Protein AF-A0A940ATP6-F1 (afdb_monomer_lite)

Radius of gyration: 18.83 Å; chains: 1; bounding box: 49×37×50 Å

Sequence (278 aa):
MIDFIKETLLLLPFLFVTYLVLEAIEAHAGGALERSLERAKSVGPLAGALAGAIPQCGVSAAAASLYAGGVVTVGTLVAVFLSTSDELIPVLISKQVPAALMVKIVAVKVAAAIAVGFSLNGILAFARHIRRPVAVHDLCAHSHCGCHEHKGILVPALIHTAEIFIFIVIVSGSIELAMHCFGEDCLQSLRLNTPILGELVAGLVGLIPNCAVSVAGAELYCKGAMSAGALMASSFAGSGLGLLVLFRTNRNLKENLAILAVVYVVGVALGWLTGHLI

Secondary structure (DSSP, 8-state):
-HHHHHHHHHHHHHHHHHHHHHHHHHHT--HHHHHHHHHHHHHHHHHHHHHHTSS-THHHHHHHHHHHTTSS-HHHHHHHHHH--TTHHHHHHHTT--HHHHHHHHHHHHHHHHHHHHHHHHHHHHTT-------GGGSGGGS---TTS--SSHHHHHHHHHHHHHHHHHHHHHHHHHHHHHHHHHHHHS-TTSTTHHHHHHHHHHTS--HHHHHHHHHHHHTTSS-HHHHHHHHHH--TTHHHHHHHH---HHHHHHHHHHHHHHHHHHHHHHHTT-

Foldseek 3Di:
DVVLVVLLVVLLVLLLVLLLVLLVCLVVVDPVSLVVLVVVQLCLLLVLLVQLLALHLNSLLSLLLCVLLLSYDLLNSLLSLQLHQNQLLVLCVVLVPDPVVSVVLNVLSSVLSSVSSNVVVVCCVVVVHDPPRNPSVCQPVPDPPVCVPDPDSNPVSNVVSVVVSVLCCVQQVVVVVVCVVPVPVVVLPDQQVDAPSNLLVLLVLLLPQYPVSLSVLSVCVSVVSHAQLSNQLSSQLNSHCSLVSNPVSHPPPVVSVVSNVSSNVSSSVSSNVCSVVD

pLDDT: mean 80.06, std 12.26, range [41.03, 95.5]

Structure (mmCIF, N/CA/C/O backbone):
data_AF-A0A940ATP6-F1
#
_entry.id   AF-A0A940ATP6-F1
#
loop_
_atom_site.group_PDB
_atom_site.id
_atom_site.type_symbol
_atom_site.label_atom_id
_atom_site.label_alt_id
_atom_site.label_comp_id
_atom_site.label_asym_id
_atom_site.label_entity_id
_atom_site.label_seq_id
_atom_site.pdbx_PDB_ins_code
_atom_site.Cartn_x
_atom_site.Cartn_y
_atom_site.Cartn_z
_atom_site.occupancy
_atom_site.B_iso_or_equiv
_atom_site.auth_seq_id
_atom_site.auth_comp_id
_atom_site.auth_asym_id
_atom_site.auth_atom_id
_atom_site.pdbx_PDB_model_num
ATOM 1 N N . MET A 1 1 ? 10.680 13.377 16.024 1.00 66.44 1 MET A N 1
ATOM 2 C CA . MET A 1 1 ? 11.714 13.924 15.102 1.00 66.44 1 MET A CA 1
ATOM 3 C C . MET A 1 1 ? 12.970 13.053 15.000 1.00 66.44 1 MET A C 1
ATOM 5 O O . MET A 1 1 ? 13.347 12.736 13.883 1.00 66.44 1 MET A O 1
ATOM 9 N N . ILE A 1 2 ? 13.630 12.649 16.100 1.00 74.38 2 ILE A N 1
ATOM 10 C CA . ILE A 1 2 ? 14.804 11.746 16.017 1.00 74.38 2 ILE A CA 1
ATOM 11 C C . ILE A 1 2 ? 14.420 10.379 15.428 1.00 74.38 2 ILE A C 1
ATOM 13 O O . ILE A 1 2 ? 15.150 9.859 14.588 1.00 74.38 2 ILE A O 1
ATOM 17 N N . ASP A 1 3 ? 13.273 9.826 15.828 1.00 73.19 3 ASP A N 1
ATOM 18 C CA . ASP A 1 3 ? 12.800 8.528 15.330 1.00 73.19 3 ASP A CA 1
ATOM 19 C C . ASP A 1 3 ? 12.437 8.590 13.841 1.00 73.19 3 ASP A C 1
ATOM 21 O O . ASP A 1 3 ? 12.982 7.813 13.065 1.00 73.19 3 ASP A O 1
ATOM 25 N N . PHE A 1 4 ? 11.713 9.632 13.416 1.00 75.12 4 PHE A N 1
ATOM 26 C CA . PHE A 1 4 ? 11.476 9.943 11.999 1.00 75.12 4 PHE A CA 1
ATOM 27 C C . PHE A 1 4 ? 12.767 9.970 11.157 1.00 75.12 4 PHE A C 1
ATOM 29 O O . PHE A 1 4 ? 12.816 9.404 10.065 1.00 75.12 4 PHE A O 1
ATOM 36 N N . ILE A 1 5 ? 13.840 10.605 11.652 1.00 78.00 5 ILE A N 1
ATOM 37 C CA . ILE A 1 5 ? 15.124 10.661 10.931 1.00 78.00 5 ILE A CA 1
ATOM 38 C C . ILE A 1 5 ? 15.741 9.264 10.814 1.00 78.00 5 ILE A C 1
ATOM 40 O O . ILE A 1 5 ? 16.238 8.911 9.746 1.00 78.00 5 ILE A O 1
ATOM 44 N N . LYS A 1 6 ? 15.717 8.465 11.888 1.00 79.00 6 LYS A N 1
ATOM 45 C CA . LYS A 1 6 ? 16.263 7.098 11.881 1.00 79.00 6 LYS A CA 1
ATOM 46 C C . LYS A 1 6 ? 15.490 6.190 10.934 1.00 79.00 6 LYS A C 1
ATOM 48 O O . LYS A 1 6 ? 16.110 5.490 10.140 1.00 79.00 6 LYS A O 1
ATOM 53 N N . GLU A 1 7 ? 14.165 6.225 11.007 1.00 72.94 7 GLU A N 1
ATOM 54 C CA . GLU A 1 7 ? 13.273 5.454 10.141 1.00 72.94 7 GLU A CA 1
ATOM 55 C C . GLU A 1 7 ? 13.499 5.829 8.686 1.00 72.94 7 GLU A C 1
ATOM 57 O O . GLU A 1 7 ? 13.745 4.953 7.860 1.00 72.94 7 GLU A O 1
ATOM 62 N N . THR A 1 8 ? 13.543 7.130 8.390 1.00 77.62 8 THR A N 1
ATOM 63 C CA . THR A 1 8 ? 13.798 7.611 7.035 1.00 77.62 8 THR A CA 1
ATOM 64 C C . THR A 1 8 ? 15.178 7.177 6.549 1.00 77.62 8 THR A C 1
ATOM 66 O O . THR A 1 8 ? 15.294 6.629 5.459 1.00 77.62 8 THR A O 1
ATOM 69 N N . LEU A 1 9 ? 16.228 7.314 7.363 1.00 82.56 9 LEU A N 1
ATOM 70 C CA . LEU A 1 9 ? 17.582 6.880 7.003 1.00 82.56 9 LEU A CA 1
ATOM 71 C C . LEU A 1 9 ? 17.661 5.371 6.714 1.00 82.56 9 LEU A C 1
ATOM 73 O O . LEU A 1 9 ? 18.392 4.963 5.812 1.00 82.56 9 LEU A O 1
ATOM 77 N N . LEU A 1 10 ? 16.880 4.550 7.423 1.00 81.94 10 LEU A N 1
ATOM 78 C CA . LEU A 1 10 ? 16.794 3.105 7.194 1.00 81.94 10 LEU A CA 1
ATOM 79 C C . LEU A 1 10 ? 16.138 2.749 5.846 1.00 81.94 10 LEU A C 1
ATOM 81 O O . LEU A 1 10 ? 16.367 1.660 5.317 1.00 81.94 10 LEU A O 1
ATOM 85 N N . LEU A 1 11 ? 15.353 3.661 5.261 1.00 80.44 11 LEU A N 1
ATOM 86 C CA . LEU A 1 11 ? 14.756 3.490 3.932 1.00 80.44 11 LEU A CA 1
ATOM 87 C C . LEU A 1 11 ? 15.772 3.649 2.810 1.00 80.44 11 LEU A C 1
ATOM 89 O O . LEU A 1 11 ? 15.637 3.001 1.776 1.00 80.44 11 LEU A O 1
ATOM 93 N N . LEU A 1 12 ? 16.788 4.491 3.001 1.00 83.81 12 LEU A N 1
ATOM 94 C CA . LEU A 1 12 ? 17.789 4.799 1.983 1.00 83.81 12 LEU A CA 1
ATOM 95 C C . LEU A 1 12 ? 18.462 3.547 1.389 1.00 83.81 12 LEU A C 1
ATOM 97 O O . LEU A 1 12 ? 18.448 3.418 0.162 1.00 83.81 12 LEU A O 1
ATOM 101 N N . PRO A 1 13 ? 18.995 2.588 2.180 1.00 85.06 13 PRO A N 1
ATOM 102 C CA . PRO A 1 13 ? 19.575 1.370 1.613 1.00 85.06 13 PRO A CA 1
ATOM 103 C C . PRO A 1 13 ? 18.536 0.508 0.885 1.00 85.06 13 PRO A C 1
ATOM 105 O O . PRO A 1 13 ? 18.863 -0.130 -0.112 1.00 85.06 13 PRO A O 1
ATOM 108 N N . PHE A 1 14 ? 17.280 0.506 1.335 1.00 83.38 14 PHE A N 1
ATOM 109 C CA . PHE A 1 14 ? 16.217 -0.280 0.712 1.00 83.38 14 PHE A CA 1
ATOM 110 C C . PHE A 1 14 ? 15.787 0.296 -0.643 1.00 83.38 14 PHE A C 1
ATOM 112 O O . PHE A 1 14 ? 15.668 -0.445 -1.624 1.00 83.38 14 PHE A O 1
ATOM 119 N N . LEU A 1 15 ? 15.613 1.621 -0.727 1.00 81.00 15 LEU A N 1
ATOM 120 C CA . LEU A 1 15 ? 15.378 2.306 -1.998 1.00 81.00 15 LEU A CA 1
ATOM 121 C C . LEU A 1 15 ? 16.563 2.090 -2.938 1.00 81.00 15 LEU A C 1
ATOM 123 O O . LEU A 1 15 ? 16.342 1.715 -4.085 1.00 81.00 15 LEU A O 1
ATOM 127 N N . PHE A 1 16 ? 17.799 2.242 -2.451 1.00 84.19 16 PHE A N 1
ATOM 128 C CA . PHE A 1 16 ? 18.997 2.033 -3.265 1.00 84.19 16 PHE A CA 1
ATOM 129 C C . PHE A 1 16 ? 19.035 0.640 -3.89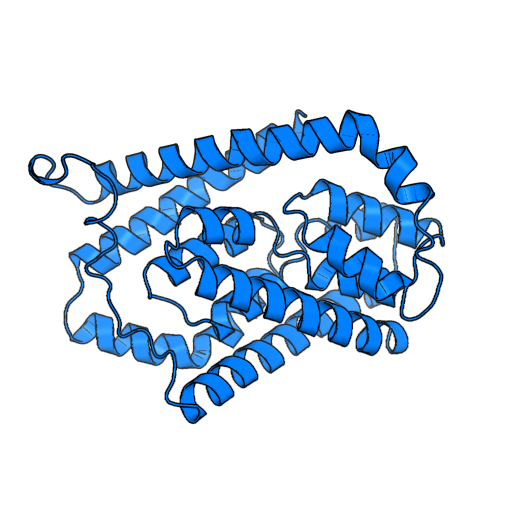2 1.00 84.19 16 PHE A C 1
ATOM 131 O O . PHE A 1 16 ? 19.213 0.515 -5.102 1.00 84.19 16 PHE A O 1
ATOM 138 N N . VAL A 1 17 ? 18.803 -0.408 -3.095 1.00 86.50 17 VAL A N 1
ATOM 139 C CA . VAL A 1 17 ? 18.727 -1.785 -3.601 1.00 86.50 17 VAL A CA 1
ATOM 140 C C . VAL A 1 17 ? 17.594 -1.934 -4.614 1.00 86.50 17 VAL A C 1
ATOM 142 O O . VAL A 1 17 ? 17.784 -2.569 -5.645 1.00 86.50 17 VAL A O 1
ATOM 145 N N . THR A 1 18 ? 16.436 -1.323 -4.367 1.00 82.69 18 THR A N 1
ATOM 146 C CA . THR A 1 18 ? 15.298 -1.391 -5.294 1.00 82.69 18 THR A CA 1
ATOM 147 C C . THR A 1 18 ? 15.617 -0.746 -6.640 1.00 82.69 18 THR A C 1
ATOM 149 O O . THR A 1 18 ? 15.362 -1.359 -7.674 1.00 82.69 18 THR A O 1
ATOM 152 N N . TYR A 1 19 ? 16.196 0.458 -6.646 1.00 80.56 19 TYR A N 1
ATOM 153 C CA . TYR A 1 19 ? 16.599 1.130 -7.883 1.00 80.56 19 TYR A CA 1
ATOM 154 C C . TYR A 1 19 ? 17.727 0.390 -8.586 1.00 80.56 19 TYR A C 1
ATOM 156 O O . TYR A 1 19 ? 17.682 0.251 -9.799 1.00 80.56 19 TYR A O 1
ATOM 164 N N . LEU A 1 20 ? 18.682 -0.171 -7.845 1.00 82.00 20 LEU A N 1
ATOM 165 C CA . LEU A 1 20 ? 19.731 -1.005 -8.423 1.00 82.00 20 LEU A CA 1
ATOM 166 C C . LEU A 1 20 ? 19.152 -2.263 -9.083 1.00 82.00 20 LEU A C 1
ATOM 168 O O . LEU A 1 20 ? 19.584 -2.630 -10.171 1.00 82.00 20 LEU A O 1
ATOM 172 N N . VAL A 1 21 ? 18.159 -2.907 -8.462 1.00 81.31 21 VAL A N 1
ATOM 173 C CA . VAL A 1 21 ? 17.444 -4.052 -9.048 1.00 81.31 21 VAL A CA 1
ATOM 174 C C . VAL A 1 21 ? 16.667 -3.633 -10.294 1.00 81.31 21 VAL A C 1
ATOM 176 O O . VAL A 1 21 ? 16.736 -4.333 -11.299 1.00 81.31 21 VAL A O 1
ATOM 179 N N . LEU A 1 22 ? 15.958 -2.504 -10.257 1.00 75.81 22 LEU A N 1
ATOM 180 C CA . LEU A 1 22 ? 15.235 -1.962 -11.411 1.00 75.81 22 LEU A CA 1
ATOM 181 C C . LEU A 1 22 ? 16.174 -1.676 -12.586 1.00 75.81 22 LEU A C 1
ATOM 183 O O . LEU A 1 22 ? 15.946 -2.176 -13.683 1.00 75.81 22 LEU A O 1
ATOM 187 N N . GLU A 1 23 ? 17.262 -0.958 -12.330 1.00 75.75 23 GLU A N 1
ATOM 188 C CA . GLU A 1 23 ? 18.265 -0.595 -13.331 1.00 75.75 23 GLU A CA 1
ATOM 189 C C . GLU A 1 23 ? 18.995 -1.838 -13.870 1.00 75.75 23 GLU A C 1
ATOM 191 O O . GLU A 1 23 ? 19.297 -1.940 -15.056 1.00 75.75 23 GLU A O 1
ATOM 196 N N . ALA A 1 24 ? 19.249 -2.840 -13.019 1.00 78.00 24 ALA A N 1
ATOM 197 C CA . ALA A 1 24 ? 19.823 -4.112 -13.447 1.00 78.00 24 ALA A CA 1
ATOM 198 C C . ALA A 1 24 ? 18.858 -4.918 -14.330 1.00 78.00 24 ALA A C 1
ATOM 200 O O . ALA A 1 24 ? 19.306 -5.542 -15.296 1.00 78.00 24 ALA A O 1
ATOM 201 N N . ILE A 1 25 ? 17.556 -4.902 -14.011 1.00 76.19 25 ILE A N 1
ATOM 202 C CA . ILE A 1 25 ? 16.503 -5.512 -14.832 1.00 76.19 25 ILE A CA 1
ATOM 203 C C . ILE A 1 25 ? 16.416 -4.803 -16.184 1.00 76.19 25 ILE A C 1
ATOM 205 O O . ILE A 1 25 ? 16.311 -5.486 -17.197 1.00 76.19 25 ILE A O 1
ATOM 209 N N . GLU A 1 26 ? 16.503 -3.474 -16.213 1.00 72.00 26 GLU A N 1
ATOM 210 C CA . GLU A 1 26 ? 16.499 -2.680 -17.445 1.00 72.00 26 GLU A CA 1
ATOM 211 C C . GLU A 1 26 ? 17.735 -2.953 -18.305 1.00 72.00 26 GLU A C 1
ATOM 213 O O . GLU A 1 26 ? 17.610 -3.274 -19.487 1.00 72.00 26 GLU A O 1
ATOM 218 N N . ALA A 1 27 ? 18.925 -2.963 -17.700 1.00 73.44 27 ALA A N 1
ATOM 219 C CA . ALA A 1 27 ? 20.175 -3.268 -18.393 1.00 73.44 27 ALA A CA 1
ATOM 220 C C . ALA A 1 27 ? 20.216 -4.692 -18.984 1.00 73.44 27 ALA A C 1
ATOM 222 O O . ALA A 1 27 ? 20.922 -4.934 -19.963 1.00 73.44 27 ALA A O 1
ATOM 223 N N . HIS A 1 28 ? 19.464 -5.634 -18.403 1.00 76.19 28 HIS A N 1
ATOM 224 C CA . HIS A 1 28 ? 19.369 -7.027 -18.857 1.00 76.19 28 HIS A CA 1
ATOM 225 C C . HIS A 1 28 ? 17.992 -7.374 -19.438 1.00 76.19 28 HIS A C 1
ATOM 227 O O . HIS A 1 28 ? 17.662 -8.561 -19.553 1.00 76.19 28 HIS A O 1
ATOM 233 N N . ALA A 1 29 ? 17.191 -6.368 -19.810 1.00 67.44 29 ALA A N 1
ATOM 234 C CA . ALA A 1 29 ? 15.862 -6.547 -20.380 1.00 67.44 29 ALA A CA 1
ATOM 235 C C . ALA A 1 29 ? 15.964 -7.223 -21.758 1.00 67.44 29 ALA A C 1
ATOM 237 O O . ALA A 1 29 ? 16.055 -6.589 -22.805 1.00 67.44 29 ALA A O 1
ATOM 238 N N . GLY A 1 30 ? 15.998 -8.554 -21.742 1.00 68.88 30 GLY A N 1
ATOM 239 C CA . GLY A 1 30 ? 15.929 -9.423 -22.908 1.00 68.88 30 GLY A CA 1
ATOM 240 C C . GLY A 1 30 ? 14.754 -10.392 -22.793 1.00 68.88 30 GLY A C 1
ATOM 241 O O . GLY A 1 30 ? 14.235 -10.651 -21.705 1.00 68.88 30 GLY A O 1
ATOM 242 N N . GLY A 1 31 ? 14.362 -11.007 -23.910 1.00 68.94 31 GLY A N 1
ATOM 243 C CA . GLY A 1 31 ? 13.111 -11.774 -23.989 1.00 68.94 31 GLY A CA 1
ATOM 244 C C . GLY A 1 31 ? 12.990 -13.006 -23.071 1.00 68.94 31 GLY A C 1
ATOM 245 O O . GLY A 1 31 ? 11.896 -13.555 -22.938 1.00 68.94 31 GLY A O 1
ATOM 246 N N . ALA A 1 32 ? 14.076 -13.486 -22.448 1.00 71.88 32 ALA A N 1
ATOM 247 C CA . ALA A 1 32 ? 14.029 -14.546 -21.428 1.00 71.88 32 ALA A CA 1
ATOM 248 C C . ALA A 1 32 ? 13.725 -14.002 -20.017 1.00 71.88 32 ALA A C 1
ATOM 250 O O . ALA A 1 32 ? 12.992 -14.640 -19.252 1.00 71.88 32 ALA A O 1
ATOM 251 N N . LEU A 1 33 ? 14.251 -12.816 -19.690 1.00 70.50 33 LEU A N 1
ATOM 252 C CA . LEU A 1 33 ? 13.987 -12.130 -18.427 1.00 70.50 33 LEU A CA 1
ATOM 253 C C . LEU A 1 33 ? 12.545 -11.617 -18.397 1.00 70.50 33 LEU A C 1
ATOM 255 O O . LEU A 1 33 ? 11.837 -11.866 -17.426 1.00 70.50 33 LEU A O 1
ATOM 259 N N . GLU A 1 34 ? 12.067 -11.029 -19.497 1.00 7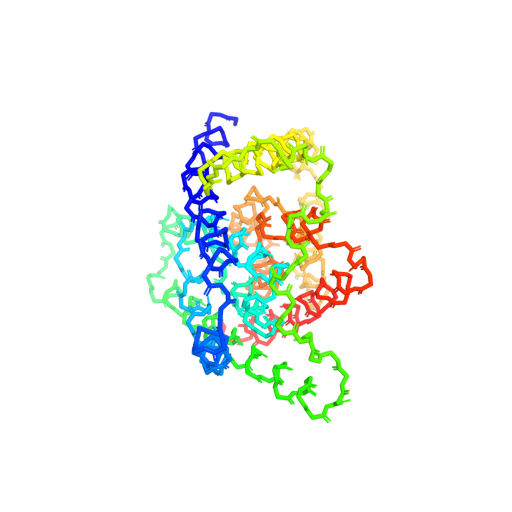2.31 34 GLU A N 1
ATOM 260 C CA . GLU A 1 34 ? 10.677 -10.570 -19.631 1.00 72.31 34 GLU A CA 1
ATOM 261 C C . GLU A 1 34 ? 9.670 -11.701 -19.389 1.00 72.31 34 GLU A C 1
ATOM 263 O O . GLU A 1 34 ? 8.760 -11.562 -18.575 1.00 72.31 34 GLU A O 1
ATOM 268 N N . ARG A 1 35 ? 9.881 -12.871 -20.009 1.00 73.94 35 ARG A N 1
ATOM 269 C CA . ARG A 1 35 ? 9.029 -14.057 -19.803 1.00 73.94 35 ARG A CA 1
ATOM 270 C C . ARG A 1 35 ? 9.058 -14.574 -18.364 1.00 73.94 35 ARG A C 1
ATOM 272 O O . ARG A 1 35 ? 8.046 -15.072 -17.869 1.00 73.94 35 ARG A O 1
ATOM 279 N N . SER A 1 36 ? 10.204 -14.486 -17.692 1.00 75.50 36 SER A N 1
ATOM 280 C CA . SER A 1 36 ? 10.332 -14.906 -16.291 1.00 75.50 36 SER A CA 1
ATOM 281 C C . SER A 1 36 ? 9.610 -13.935 -15.356 1.00 75.50 36 SER A C 1
ATOM 283 O O . SER A 1 36 ? 8.884 -14.372 -14.462 1.00 75.50 36 SER A O 1
ATOM 285 N N . LEU A 1 37 ? 9.724 -12.630 -15.617 1.00 75.69 37 LEU A N 1
ATOM 286 C CA . LEU A 1 37 ? 8.996 -11.585 -14.900 1.00 75.69 37 LEU A CA 1
ATOM 287 C C . LEU A 1 37 ? 7.481 -11.704 -15.110 1.00 75.69 37 LEU A C 1
ATOM 289 O O . LEU A 1 37 ? 6.721 -11.608 -14.150 1.00 75.69 37 LEU A O 1
ATOM 293 N N . GLU A 1 38 ? 7.021 -11.994 -16.329 1.00 75.19 38 GLU A N 1
ATOM 294 C CA . GLU A 1 38 ? 5.597 -12.230 -16.599 1.00 75.19 38 GLU A CA 1
ATOM 295 C C . GLU A 1 38 ? 5.032 -13.425 -15.824 1.00 75.19 38 GLU A C 1
ATOM 297 O O . GLU A 1 38 ? 3.916 -13.349 -15.309 1.00 75.19 38 GLU A O 1
ATOM 302 N N . ARG A 1 39 ? 5.801 -14.512 -15.672 1.00 75.69 39 ARG A N 1
ATOM 303 C CA . ARG A 1 39 ? 5.392 -15.634 -14.811 1.00 75.69 39 ARG A CA 1
ATOM 304 C C . ARG A 1 39 ? 5.394 -15.251 -13.335 1.00 75.69 39 ARG A C 1
ATOM 306 O O . ARG A 1 39 ? 4.454 -15.602 -12.624 1.00 75.69 39 ARG A O 1
ATOM 313 N N . ALA A 1 40 ? 6.404 -14.509 -12.878 1.00 78.94 40 ALA A N 1
ATOM 314 C CA . ALA A 1 40 ? 6.497 -14.050 -11.493 1.00 78.94 40 ALA A CA 1
ATOM 315 C C . ALA A 1 40 ? 5.307 -13.155 -11.097 1.00 78.94 40 ALA A C 1
ATOM 317 O O . ALA A 1 40 ? 4.799 -13.261 -9.981 1.00 78.94 40 ALA A O 1
ATOM 318 N N . LYS A 1 41 ? 4.774 -12.355 -12.032 1.00 78.81 41 LYS A N 1
ATOM 319 C CA . LYS A 1 41 ? 3.559 -11.546 -11.820 1.00 78.81 41 LYS A CA 1
ATOM 320 C C . LYS A 1 41 ? 2.331 -12.375 -11.432 1.00 78.81 41 LYS A C 1
ATOM 322 O O . LYS A 1 41 ? 1.494 -11.877 -10.681 1.00 78.81 41 LYS A O 1
ATOM 327 N N . SER A 1 42 ? 2.229 -13.633 -11.876 1.00 77.88 42 SER A N 1
ATOM 328 C CA . SER A 1 42 ? 1.103 -14.514 -11.527 1.00 77.88 42 SER A CA 1
ATOM 329 C C . SER A 1 42 ? 1.058 -14.863 -10.041 1.00 77.88 42 SER A C 1
ATOM 331 O O . SER A 1 42 ? -0.026 -15.051 -9.503 1.00 77.88 42 SER A O 1
ATOM 333 N N . VAL A 1 43 ? 2.211 -14.955 -9.376 1.00 87.81 43 VAL A N 1
ATOM 334 C CA . VAL A 1 43 ? 2.313 -15.191 -7.923 1.00 87.81 43 VAL A CA 1
ATOM 335 C C . VAL A 1 43 ? 2.604 -13.902 -7.150 1.00 87.81 43 VAL A C 1
ATOM 337 O O . VAL A 1 43 ? 2.736 -13.920 -5.927 1.00 87.81 43 VAL A O 1
ATOM 340 N N . GLY A 1 44 ? 2.661 -12.772 -7.859 1.00 88.69 44 GLY A N 1
ATOM 341 C CA . GLY A 1 44 ? 2.997 -11.461 -7.322 1.00 88.69 44 GLY A CA 1
ATOM 342 C C . GLY A 1 44 ? 2.145 -11.053 -6.119 1.00 88.69 44 GLY A C 1
ATOM 343 O O . GLY A 1 44 ? 2.731 -10.683 -5.111 1.00 88.69 44 GLY A O 1
ATOM 344 N N . PRO A 1 45 ? 0.796 -11.140 -6.150 1.00 93.62 45 PRO A N 1
ATOM 345 C CA . PRO A 1 45 ? -0.037 -10.797 -4.992 1.00 93.62 45 PRO A CA 1
ATOM 346 C C . PRO A 1 45 ? 0.285 -11.584 -3.718 1.00 93.62 45 PRO A C 1
ATOM 348 O O . PRO A 1 45 ? 0.282 -11.006 -2.637 1.00 93.62 45 PRO A O 1
ATOM 351 N N . LEU A 1 46 ? 0.612 -12.876 -3.840 1.00 93.88 46 LEU A N 1
ATOM 352 C CA . LEU A 1 46 ? 1.002 -13.704 -2.698 1.00 93.88 46 LEU A CA 1
ATOM 353 C C . LEU A 1 46 ? 2.333 -13.234 -2.107 1.00 93.88 46 LEU A C 1
ATOM 355 O O . LEU A 1 46 ? 2.415 -12.950 -0.915 1.00 93.88 46 LEU A O 1
ATOM 359 N N . ALA A 1 47 ? 3.363 -13.123 -2.949 1.00 91.38 47 ALA A N 1
ATOM 360 C CA . ALA A 1 47 ? 4.682 -12.668 -2.517 1.00 91.38 47 ALA A CA 1
ATOM 361 C C . ALA A 1 47 ? 4.637 -11.233 -1.965 1.00 91.38 47 ALA A C 1
ATOM 363 O O . ALA A 1 47 ? 5.269 -10.940 -0.955 1.00 91.38 47 ALA A O 1
ATOM 364 N N . GLY A 1 48 ? 3.847 -10.361 -2.595 1.00 90.94 48 GLY A N 1
ATOM 365 C CA . GLY A 1 48 ? 3.643 -8.977 -2.187 1.00 90.94 48 GLY A CA 1
ATOM 366 C C . GLY A 1 48 ? 2.958 -8.856 -0.829 1.00 90.94 48 GLY A C 1
ATOM 367 O O . GLY A 1 48 ? 3.450 -8.129 0.025 1.00 90.94 48 GLY A O 1
ATOM 368 N N . ALA A 1 49 ? 1.877 -9.602 -0.585 1.00 92.31 49 ALA A N 1
ATOM 369 C CA . ALA A 1 49 ? 1.221 -9.603 0.723 1.00 92.31 49 ALA A CA 1
ATOM 370 C C . ALA A 1 49 ? 2.159 -10.109 1.832 1.00 92.31 49 ALA A C 1
ATOM 372 O O . ALA A 1 49 ? 2.258 -9.495 2.888 1.00 92.31 49 ALA A O 1
ATOM 373 N N . LEU A 1 50 ? 2.904 -11.192 1.581 1.00 91.50 50 LEU A N 1
ATOM 374 C CA . LEU A 1 50 ? 3.871 -11.716 2.550 1.00 91.50 50 LEU A CA 1
ATOM 375 C C . LEU A 1 50 ? 4.997 -10.717 2.840 1.00 91.50 50 LEU A C 1
ATOM 377 O O . LEU A 1 50 ? 5.351 -10.519 3.998 1.00 91.50 50 LEU A O 1
ATOM 381 N N . ALA A 1 51 ? 5.531 -10.064 1.806 1.00 88.88 51 ALA A N 1
ATOM 382 C CA . ALA A 1 51 ? 6.532 -9.017 1.974 1.00 88.88 51 ALA A CA 1
ATOM 383 C C . ALA A 1 51 ? 5.960 -7.813 2.737 1.00 88.88 51 ALA A C 1
ATOM 385 O O . ALA A 1 51 ? 6.626 -7.279 3.615 1.00 88.88 51 ALA A O 1
ATOM 386 N N . GLY A 1 52 ? 4.717 -7.418 2.451 1.00 86.75 52 GLY A N 1
ATOM 387 C CA . GLY A 1 52 ? 4.032 -6.322 3.135 1.00 86.75 52 GLY A CA 1
ATOM 388 C C . GLY A 1 52 ? 3.726 -6.600 4.609 1.00 86.75 52 GLY A C 1
ATOM 389 O O . GLY A 1 52 ? 3.469 -5.664 5.348 1.00 86.75 52 GLY A O 1
ATOM 390 N N . ALA A 1 53 ? 3.766 -7.853 5.069 1.00 85.81 53 ALA A N 1
ATOM 391 C CA . ALA A 1 53 ? 3.658 -8.167 6.495 1.00 85.81 53 ALA A CA 1
ATOM 392 C C . ALA A 1 53 ? 4.940 -7.844 7.287 1.00 85.81 53 ALA A C 1
ATOM 394 O O . ALA A 1 53 ? 4.906 -7.824 8.518 1.00 85.81 53 ALA A O 1
ATOM 395 N N . ILE A 1 54 ? 6.070 -7.631 6.602 1.00 83.75 54 ILE A N 1
ATOM 396 C CA . ILE A 1 54 ? 7.337 -7.263 7.233 1.00 83.75 54 ILE A CA 1
ATOM 397 C C . ILE A 1 54 ? 7.233 -5.801 7.677 1.00 83.75 54 ILE A C 1
ATOM 399 O O . ILE A 1 54 ? 6.995 -4.958 6.815 1.00 83.75 54 ILE A O 1
ATOM 403 N N . PRO A 1 55 ? 7.452 -5.489 8.970 1.00 71.25 55 PRO A N 1
ATOM 404 C CA . PRO A 1 55 ? 7.282 -4.146 9.507 1.00 71.25 55 PRO A CA 1
ATOM 405 C C . PRO A 1 55 ? 8.419 -3.214 9.067 1.00 71.25 55 PRO A C 1
ATOM 407 O O . PRO A 1 55 ? 9.348 -2.941 9.827 1.00 71.25 55 PRO A O 1
ATOM 410 N N . GLN A 1 56 ? 8.387 -2.777 7.808 1.00 80.56 56 GLN A N 1
ATOM 411 C CA . GLN A 1 56 ? 9.392 -1.900 7.223 1.00 80.56 56 GLN A CA 1
ATOM 412 C C . GLN A 1 56 ? 8.806 -1.066 6.073 1.00 80.56 56 GLN A C 1
ATOM 414 O O . GLN A 1 56 ? 8.590 -1.578 4.971 1.00 80.56 56 GLN A O 1
ATOM 419 N N . CYS A 1 57 ? 8.704 0.255 6.284 1.00 81.69 57 CYS A N 1
ATOM 420 C CA . CYS A 1 57 ? 8.113 1.210 5.330 1.00 81.69 57 CYS A CA 1
ATOM 421 C C . CYS A 1 57 ? 8.801 1.218 3.950 1.00 81.69 57 CYS A C 1
ATOM 423 O O . CYS A 1 57 ? 8.260 1.726 2.967 1.00 81.69 57 CYS A O 1
ATOM 425 N N . GLY A 1 58 ? 9.998 0.632 3.857 1.00 82.31 58 GLY A N 1
ATOM 426 C CA . GLY A 1 58 ? 10.712 0.424 2.606 1.00 82.31 58 GLY A CA 1
ATOM 427 C C . GLY A 1 58 ? 9.955 -0.491 1.649 1.00 82.31 58 GLY A C 1
ATOM 428 O O . GLY A 1 58 ? 9.933 -0.207 0.455 1.00 82.31 58 GLY A O 1
ATOM 429 N N . VAL A 1 59 ? 9.300 -1.552 2.137 1.00 87.19 59 VAL A N 1
ATOM 430 C CA . VAL A 1 59 ? 8.683 -2.581 1.281 1.00 87.19 59 VAL A CA 1
ATOM 431 C C . VAL A 1 59 ? 7.568 -1.999 0.413 1.00 87.19 59 VAL A C 1
ATOM 433 O O . VAL A 1 59 ? 7.519 -2.263 -0.790 1.00 87.19 59 VAL A O 1
ATOM 436 N N . SER A 1 60 ? 6.707 -1.160 0.991 1.00 89.62 60 SER A N 1
ATOM 437 C CA . SER A 1 60 ? 5.641 -0.468 0.259 1.00 89.62 60 SER A CA 1
ATOM 438 C C . SER A 1 60 ? 6.202 0.565 -0.726 1.00 89.62 60 SER A C 1
ATOM 440 O O . SER A 1 60 ? 5.727 0.645 -1.861 1.00 89.62 60 SER A O 1
ATOM 442 N N . ALA A 1 61 ? 7.262 1.291 -0.351 1.00 88.56 61 ALA A N 1
ATOM 443 C CA . ALA A 1 61 ? 7.982 2.196 -1.250 1.00 88.56 61 ALA A CA 1
ATOM 444 C C . ALA A 1 61 ? 8.598 1.457 -2.450 1.00 88.56 61 ALA A C 1
ATOM 446 O O . ALA A 1 61 ? 8.417 1.877 -3.592 1.00 88.56 61 ALA A O 1
ATOM 447 N N . ALA A 1 62 ? 9.257 0.318 -2.230 1.00 88.69 62 ALA A N 1
ATOM 448 C CA . ALA A 1 62 ? 9.823 -0.460 -3.325 1.00 88.69 62 ALA A CA 1
ATOM 449 C C . ALA A 1 62 ? 8.759 -1.082 -4.218 1.00 88.69 62 ALA A C 1
ATOM 451 O O . ALA A 1 62 ? 8.930 -1.102 -5.434 1.00 88.69 62 ALA A O 1
ATOM 452 N N . ALA A 1 63 ? 7.655 -1.568 -3.647 1.00 90.88 63 ALA A N 1
ATOM 453 C CA . ALA A 1 63 ? 6.537 -2.074 -4.432 1.00 90.88 63 ALA A CA 1
ATOM 454 C C . ALA A 1 63 ? 5.981 -0.991 -5.368 1.00 90.88 63 ALA A C 1
ATOM 456 O O . ALA A 1 63 ? 5.704 -1.281 -6.532 1.00 90.88 63 ALA A O 1
ATOM 457 N N . ALA A 1 64 ? 5.883 0.257 -4.898 1.00 90.88 64 ALA A N 1
ATOM 458 C CA . ALA A 1 64 ? 5.479 1.394 -5.718 1.00 90.88 64 ALA A CA 1
ATOM 459 C C . ALA A 1 64 ? 6.479 1.690 -6.850 1.00 90.88 64 ALA A C 1
ATOM 461 O O . ALA A 1 64 ? 6.063 1.881 -7.995 1.00 90.88 64 ALA A O 1
ATOM 462 N N . SER A 1 65 ? 7.786 1.654 -6.574 1.00 87.25 65 SER A N 1
ATOM 463 C CA . SER A 1 65 ? 8.825 1.833 -7.601 1.00 87.25 65 SER A CA 1
ATOM 464 C C . SER A 1 65 ? 8.839 0.691 -8.624 1.00 87.25 65 SER A C 1
ATOM 466 O O . SER A 1 65 ? 8.883 0.938 -9.828 1.00 87.25 65 SER A O 1
ATOM 468 N N . LEU A 1 66 ? 8.721 -0.561 -8.170 1.00 86.50 66 LEU A N 1
ATOM 469 C CA . LEU A 1 66 ? 8.608 -1.748 -9.025 1.00 86.50 66 LEU A CA 1
ATOM 470 C C . LEU A 1 66 ? 7.338 -1.720 -9.878 1.00 86.50 66 LEU A C 1
ATOM 472 O O . LEU A 1 66 ? 7.334 -2.209 -11.009 1.00 86.50 66 LEU A O 1
ATOM 476 N N . TYR A 1 67 ? 6.251 -1.160 -9.346 1.00 87.81 67 TYR A N 1
ATOM 477 C CA . TYR A 1 67 ? 5.009 -0.974 -10.084 1.00 87.81 67 TYR A CA 1
ATOM 478 C C . TYR A 1 67 ? 5.175 0.084 -11.172 1.00 87.81 67 TYR A C 1
ATOM 480 O O . TYR A 1 67 ? 4.805 -0.148 -12.324 1.00 87.81 67 TYR A O 1
ATOM 488 N N . ALA A 1 68 ? 5.777 1.225 -10.828 1.00 83.88 68 ALA A N 1
ATOM 489 C CA . ALA A 1 68 ? 6.052 2.292 -11.779 1.00 83.88 68 ALA A CA 1
ATOM 490 C C . ALA A 1 68 ? 6.964 1.809 -12.922 1.00 83.88 68 ALA A C 1
ATOM 492 O O . ALA A 1 68 ? 6.680 2.115 -14.079 1.00 83.88 68 ALA A O 1
ATOM 493 N N . GLY A 1 69 ? 7.964 0.973 -12.612 1.00 75.38 69 GLY A N 1
ATOM 494 C CA . GLY A 1 69 ? 8.824 0.288 -13.587 1.00 75.38 69 GLY A CA 1
ATOM 495 C C . GLY A 1 69 ? 8.172 -0.892 -14.324 1.00 75.38 69 GLY A C 1
ATOM 496 O O . GLY A 1 69 ? 8.837 -1.591 -15.081 1.00 75.38 69 GLY A O 1
ATOM 497 N N . GLY A 1 70 ? 6.884 -1.170 -14.094 1.00 77.50 70 GLY A N 1
ATOM 498 C CA . GLY A 1 70 ? 6.140 -2.223 -14.791 1.00 77.50 70 GLY A CA 1
ATOM 499 C C . GLY A 1 70 ? 6.539 -3.657 -14.421 1.00 77.50 70 GLY A C 1
ATOM 500 O O . GLY A 1 70 ? 6.095 -4.600 -15.083 1.00 77.50 70 GLY A O 1
ATOM 501 N N . VAL A 1 71 ? 7.341 -3.847 -13.369 1.00 82.31 71 VAL A N 1
ATOM 502 C CA . VAL A 1 71 ? 7.820 -5.157 -12.899 1.00 82.31 71 VAL A CA 1
ATOM 503 C C . VAL A 1 71 ? 6.730 -5.903 -12.129 1.00 82.31 71 VAL A C 1
ATOM 505 O O . VAL A 1 71 ? 6.578 -7.113 -12.300 1.00 82.31 71 VAL A O 1
ATOM 508 N N . VAL A 1 72 ? 5.915 -5.196 -11.342 1.00 87.31 72 VAL A N 1
ATOM 509 C CA . VAL A 1 72 ? 4.788 -5.783 -10.593 1.00 87.31 72 VAL A CA 1
ATOM 510 C C . VAL A 1 72 ? 3.431 -5.298 -11.108 1.00 87.31 72 VAL A C 1
ATOM 512 O O . VAL A 1 72 ? 3.327 -4.319 -11.841 1.00 87.31 72 VAL A O 1
ATOM 515 N N . THR A 1 73 ? 2.372 -6.033 -10.764 1.00 89.56 73 THR A N 1
ATOM 516 C CA . THR A 1 73 ? 0.990 -5.739 -11.189 1.00 89.56 73 THR A CA 1
ATOM 517 C C . THR A 1 73 ? 0.260 -4.827 -10.202 1.00 89.56 73 THR A C 1
ATOM 519 O O . THR A 1 73 ? 0.678 -4.711 -9.050 1.00 89.56 73 THR A O 1
ATOM 522 N N . VAL A 1 74 ? -0.876 -4.251 -10.620 1.00 90.56 74 VAL A N 1
ATOM 523 C CA . VAL A 1 74 ? -1.773 -3.482 -9.732 1.00 90.56 74 VAL A CA 1
ATOM 524 C C . VAL A 1 74 ? -2.187 -4.320 -8.524 1.00 90.56 74 VAL A C 1
ATOM 526 O O . VAL A 1 74 ? -2.094 -3.854 -7.394 1.00 90.56 74 VAL A O 1
ATOM 529 N N . GLY A 1 75 ? -2.595 -5.574 -8.740 1.00 91.56 75 GLY A N 1
ATOM 530 C CA . GLY A 1 75 ? -3.006 -6.456 -7.652 1.00 91.56 75 GLY A CA 1
ATOM 531 C C . GLY A 1 75 ? -1.869 -6.772 -6.684 1.00 91.56 75 GLY A C 1
ATOM 532 O O . GLY A 1 75 ? -2.102 -6.855 -5.485 1.00 91.56 75 GLY A O 1
ATOM 533 N N . THR A 1 76 ? -0.629 -6.886 -7.171 1.00 93.44 76 THR A N 1
ATOM 534 C CA . THR A 1 76 ? 0.552 -7.032 -6.305 1.00 93.44 76 THR A CA 1
ATOM 535 C C . THR A 1 76 ? 0.798 -5.788 -5.461 1.00 93.44 76 THR A C 1
ATOM 537 O O . THR A 1 76 ? 0.995 -5.916 -4.259 1.00 93.44 76 THR A O 1
ATOM 540 N N . LEU A 1 77 ? 0.750 -4.600 -6.067 1.00 93.44 77 LEU A N 1
ATOM 541 C CA . LEU A 1 77 ? 0.928 -3.337 -5.351 1.00 93.44 77 LEU A CA 1
ATOM 542 C C . LEU A 1 77 ? -0.130 -3.161 -4.254 1.00 93.44 77 LEU A C 1
ATOM 544 O O . LEU A 1 77 ? 0.209 -2.888 -3.106 1.00 93.44 77 LEU A O 1
ATOM 548 N N . VAL A 1 78 ? -1.405 -3.373 -4.595 1.00 94.25 78 VAL A N 1
ATOM 549 C CA . VAL A 1 78 ? -2.514 -3.265 -3.636 1.00 94.25 78 VAL A CA 1
ATOM 550 C C . VAL A 1 78 ? -2.397 -4.322 -2.536 1.00 94.25 78 VAL A C 1
ATOM 552 O O . VAL A 1 78 ? -2.652 -4.010 -1.379 1.00 94.25 78 VAL A O 1
ATOM 555 N N . ALA A 1 79 ? -1.959 -5.545 -2.853 1.00 94.94 79 ALA A N 1
ATOM 556 C CA . ALA A 1 79 ? -1.713 -6.572 -1.841 1.00 94.94 79 ALA A CA 1
ATOM 557 C C . ALA A 1 79 ? -0.611 -6.164 -0.850 1.00 94.94 79 ALA A C 1
ATOM 559 O O . ALA A 1 79 ? -0.766 -6.372 0.350 1.00 94.94 79 ALA A O 1
ATOM 560 N N . VAL A 1 80 ? 0.478 -5.547 -1.325 1.00 94.38 80 VAL A N 1
ATOM 561 C CA . VAL A 1 80 ? 1.510 -5.000 -0.431 1.00 94.38 80 VAL A CA 1
ATOM 562 C C . VAL A 1 80 ? 0.890 -3.935 0.471 1.00 94.38 80 VAL A C 1
ATOM 564 O O . VAL A 1 80 ? 0.954 -4.078 1.686 1.00 94.38 80 VAL A O 1
ATOM 567 N N . PHE A 1 81 ? 0.222 -2.930 -0.108 1.00 92.81 81 PHE A N 1
ATOM 568 C CA . PHE A 1 81 ? -0.358 -1.806 0.638 1.00 92.81 81 PHE A CA 1
ATOM 569 C C . PHE A 1 81 ? -1.380 -2.239 1.693 1.00 92.81 81 PHE A C 1
ATOM 571 O O . PHE A 1 81 ? -1.323 -1.758 2.817 1.00 92.81 81 PHE A O 1
ATOM 578 N N . LEU A 1 82 ? -2.275 -3.175 1.364 1.00 91.94 82 LEU A N 1
ATOM 579 C CA . LEU A 1 82 ? -3.267 -3.684 2.316 1.00 91.94 82 LEU A CA 1
ATOM 580 C C . LEU A 1 82 ? -2.636 -4.521 3.439 1.00 91.94 82 LEU A C 1
ATOM 582 O O . LEU A 1 82 ? -3.217 -4.630 4.518 1.00 91.94 82 LEU A O 1
ATOM 586 N N . SER A 1 83 ? -1.477 -5.140 3.199 1.00 91.44 83 SER A N 1
ATOM 587 C CA . SER A 1 83 ? -0.794 -5.961 4.203 1.00 91.44 83 SER A CA 1
ATOM 588 C C . SER A 1 83 ? 0.154 -5.154 5.099 1.00 91.44 83 SER A C 1
ATOM 590 O O . SER A 1 83 ? 0.387 -5.563 6.241 1.00 91.44 83 SER A O 1
ATOM 592 N N . THR A 1 84 ? 0.656 -4.009 4.620 1.00 88.06 84 THR A N 1
ATOM 593 C CA . THR A 1 84 ? 1.560 -3.104 5.350 1.00 88.06 84 THR A CA 1
ATOM 594 C C . THR A 1 84 ? 0.985 -2.723 6.708 1.00 88.06 84 THR A C 1
ATOM 596 O O . THR A 1 84 ? -0.159 -2.289 6.816 1.00 88.06 84 THR A O 1
ATOM 599 N N . SER A 1 85 ? 1.755 -2.949 7.775 1.00 72.75 85 SER A N 1
ATOM 600 C CA . SER A 1 85 ? 1.290 -2.776 9.165 1.00 72.75 85 SER A CA 1
ATOM 601 C C . SER A 1 85 ? 2.379 -2.222 10.084 1.00 72.75 85 SER A C 1
ATOM 603 O O . SER A 1 85 ? 2.320 -2.436 11.296 1.00 72.75 85 SER A O 1
ATOM 605 N N . ASP A 1 86 ? 3.369 -1.550 9.497 1.00 65.94 86 ASP A N 1
ATOM 606 C CA . ASP A 1 86 ? 4.746 -1.467 9.995 1.00 65.94 86 ASP A CA 1
ATOM 607 C C . ASP A 1 86 ? 4.898 -0.882 11.407 1.00 65.94 86 ASP A C 1
ATOM 609 O O . ASP A 1 86 ? 5.849 -1.218 12.109 1.00 65.94 86 ASP A O 1
ATOM 613 N N . GLU A 1 87 ? 3.905 -0.133 11.890 1.00 69.62 87 GLU A N 1
ATOM 614 C CA . GLU A 1 87 ? 3.903 0.464 13.233 1.00 69.62 87 GLU A CA 1
ATOM 615 C C . GLU A 1 87 ? 2.736 0.049 14.126 1.00 69.62 87 GLU A C 1
ATOM 617 O O . GLU A 1 87 ? 2.767 0.276 15.336 1.00 69.62 87 GLU A O 1
ATOM 622 N N . LEU A 1 88 ? 1.731 -0.635 13.578 1.00 73.44 88 LEU A N 1
ATOM 623 C CA . LEU A 1 88 ? 0.613 -1.128 14.378 1.00 73.44 88 LEU A CA 1
ATOM 624 C C . LEU A 1 88 ? 1.087 -2.213 15.356 1.00 73.44 88 LEU A C 1
ATOM 626 O O . LEU A 1 88 ? 0.735 -2.194 16.533 1.00 73.44 88 LEU A O 1
ATOM 630 N N . ILE A 1 89 ? 1.913 -3.153 14.884 1.00 76.12 89 ILE A N 1
ATOM 631 C CA . ILE A 1 89 ? 2.356 -4.302 15.687 1.00 76.12 89 ILE A CA 1
ATOM 632 C C . ILE A 1 89 ? 3.234 -3.859 16.871 1.00 76.12 89 ILE A C 1
ATOM 634 O O . ILE A 1 89 ? 2.910 -4.240 17.998 1.00 76.12 89 ILE A O 1
ATOM 638 N N . PRO A 1 90 ? 4.290 -3.034 16.691 1.00 75.25 90 PRO A N 1
ATOM 639 C CA . PRO A 1 90 ? 5.094 -2.560 17.819 1.00 75.25 90 PRO A CA 1
ATOM 640 C C . PRO A 1 90 ? 4.279 -1.810 18.882 1.00 75.25 90 PRO A C 1
ATOM 642 O O . PRO A 1 90 ? 4.504 -2.004 20.079 1.00 75.25 90 PRO A O 1
ATOM 645 N N . VAL A 1 91 ? 3.291 -1.003 18.476 1.00 79.25 91 VAL A N 1
ATOM 646 C CA . VAL A 1 91 ? 2.432 -0.267 19.418 1.00 79.25 91 VAL A CA 1
ATOM 647 C C . VAL A 1 91 ? 1.521 -1.213 20.200 1.00 79.25 91 VAL A C 1
ATOM 649 O O . VAL A 1 91 ? 1.413 -1.084 21.421 1.00 79.25 91 VAL A O 1
ATOM 652 N N . LEU A 1 92 ? 0.912 -2.205 19.542 1.00 79.06 92 LEU A N 1
ATOM 653 C CA . LEU A 1 92 ? 0.079 -3.207 20.219 1.00 79.06 92 LEU A CA 1
ATOM 654 C C . LEU A 1 92 ? 0.888 -4.050 21.218 1.00 79.06 92 LEU A C 1
ATOM 656 O O . LEU A 1 92 ? 0.396 -4.335 22.313 1.00 79.06 92 LEU A O 1
ATOM 660 N N . ILE A 1 93 ? 2.142 -4.384 20.887 1.00 81.50 93 ILE A N 1
ATOM 661 C CA . ILE A 1 93 ? 3.074 -5.047 21.814 1.00 81.50 93 ILE A CA 1
ATOM 662 C C . ILE A 1 93 ? 3.333 -4.154 23.034 1.00 81.50 93 ILE A C 1
ATOM 664 O O . ILE A 1 93 ? 3.235 -4.619 24.169 1.00 81.50 93 ILE A O 1
ATOM 668 N N . SER A 1 94 ? 3.613 -2.866 22.814 1.00 81.31 94 SER A N 1
ATOM 669 C CA . SER A 1 94 ? 3.872 -1.894 23.886 1.00 81.31 94 SER A CA 1
ATOM 670 C C . SER A 1 94 ? 2.682 -1.740 24.845 1.00 81.31 94 SER A C 1
ATOM 672 O O . SER A 1 94 ? 2.861 -1.619 26.057 1.00 81.31 94 SER A O 1
ATOM 674 N N . LYS A 1 95 ? 1.447 -1.826 24.333 1.00 79.81 95 LYS A N 1
ATOM 675 C CA . LYS A 1 95 ? 0.212 -1.764 25.135 1.00 79.81 95 LYS A CA 1
ATOM 676 C C . LYS A 1 95 ? -0.217 -3.117 25.729 1.00 79.81 95 LYS A C 1
ATOM 678 O O . LYS A 1 95 ? -1.298 -3.199 26.302 1.00 79.81 95 LYS A O 1
ATOM 683 N N . GLN A 1 96 ? 0.618 -4.158 25.621 1.00 80.81 96 GLN A N 1
ATOM 684 C CA . GLN A 1 96 ? 0.365 -5.513 26.138 1.00 80.81 96 GLN A CA 1
ATOM 685 C C . GLN A 1 96 ? -0.937 -6.148 25.622 1.00 80.81 96 GLN A C 1
ATOM 687 O O . GLN A 1 96 ? -1.608 -6.908 26.324 1.00 80.81 96 GLN A O 1
ATOM 692 N N . VAL A 1 97 ? -1.300 -5.853 24.374 1.00 80.12 97 VAL A N 1
ATOM 693 C CA . VAL A 1 97 ? -2.457 -6.475 23.728 1.00 80.12 97 VAL A CA 1
ATOM 694 C C . VAL A 1 97 ? -2.204 -7.984 23.577 1.00 80.12 97 VAL A C 1
ATOM 696 O O . VAL A 1 97 ? -1.074 -8.386 23.282 1.00 80.12 97 VAL A O 1
ATOM 699 N N . PRO A 1 98 ? -3.221 -8.854 23.760 1.00 83.81 98 PRO A N 1
ATOM 700 C CA . PRO A 1 98 ? -3.032 -10.297 23.674 1.00 83.81 98 PRO A CA 1
ATOM 701 C C . PRO A 1 98 ? -2.377 -10.712 22.354 1.00 83.81 98 PRO A C 1
ATOM 703 O O . PRO A 1 98 ? -2.850 -10.349 21.275 1.00 83.81 98 PRO A O 1
ATOM 706 N N . ALA A 1 99 ? -1.334 -11.545 22.429 1.00 83.62 99 ALA A N 1
ATOM 707 C CA . ALA A 1 99 ? -0.623 -12.039 21.247 1.00 83.62 99 ALA A CA 1
ATOM 708 C C . ALA A 1 99 ? -1.555 -12.724 20.234 1.00 83.62 99 ALA A C 1
ATOM 710 O O . ALA A 1 99 ? -1.373 -12.582 19.027 1.00 83.62 99 ALA A O 1
ATOM 711 N N . ALA A 1 100 ? -2.606 -13.391 20.721 1.00 84.56 100 ALA A N 1
ATOM 712 C CA . ALA A 1 100 ? -3.641 -13.989 19.884 1.00 84.56 100 ALA A CA 1
ATOM 713 C C . ALA A 1 100 ? -4.364 -12.956 18.999 1.00 84.56 100 ALA A C 1
ATOM 715 O O . ALA A 1 100 ? -4.635 -13.240 17.834 1.00 84.56 100 ALA A O 1
ATOM 716 N N . LEU A 1 101 ? -4.638 -11.752 19.517 1.00 81.88 101 LEU A N 1
ATOM 717 C CA . LEU A 1 101 ? -5.283 -10.681 18.756 1.00 81.88 101 LEU A CA 1
ATOM 718 C C . LEU A 1 101 ? -4.334 -10.117 17.693 1.00 81.88 101 LEU A C 1
ATOM 720 O O . LEU A 1 101 ? -4.742 -9.930 16.553 1.00 81.88 101 LEU A O 1
ATOM 724 N N . MET A 1 102 ? -3.058 -9.915 18.037 1.00 83.00 102 MET A N 1
ATOM 725 C CA . MET A 1 102 ? -2.046 -9.419 17.095 1.00 83.00 102 MET A CA 1
ATOM 726 C C . MET A 1 102 ? -1.834 -10.384 15.925 1.00 83.00 102 MET A C 1
ATOM 728 O O . MET A 1 102 ? -1.884 -9.975 14.767 1.00 83.00 102 MET A O 1
ATOM 732 N N . VAL A 1 103 ? -1.667 -11.680 16.216 1.00 86.25 103 VAL A N 1
ATOM 733 C CA . VAL A 1 103 ? -1.535 -12.717 15.181 1.00 86.25 103 VAL A CA 1
ATOM 734 C C . VAL A 1 103 ? -2.789 -12.772 14.312 1.00 86.25 103 VAL A C 1
ATOM 736 O O . VAL A 1 103 ? -2.680 -12.858 13.091 1.00 86.25 103 VAL A O 1
ATOM 739 N N . LYS A 1 104 ? -3.979 -12.668 14.917 1.00 87.50 104 LYS A N 1
ATOM 740 C CA . LYS A 1 104 ? -5.250 -12.645 14.185 1.00 87.50 104 LYS A CA 1
ATOM 741 C C . LYS A 1 104 ? -5.353 -11.434 13.254 1.00 87.50 104 LYS A C 1
ATOM 743 O O . LYS A 1 104 ? -5.724 -11.620 12.101 1.00 87.50 104 LYS A O 1
ATOM 748 N N . ILE A 1 105 ? -4.982 -10.234 13.708 1.00 86.56 105 ILE A N 1
ATOM 749 C CA . ILE A 1 105 ? -4.970 -9.015 12.882 1.00 86.56 105 ILE A CA 1
ATOM 750 C C . ILE A 1 105 ? -4.062 -9.211 11.666 1.00 86.56 105 ILE A C 1
ATOM 752 O O . ILE A 1 105 ? -4.517 -9.061 10.534 1.00 86.56 105 ILE A O 1
ATOM 756 N N . VAL A 1 106 ? -2.805 -9.612 11.879 1.00 88.31 106 VAL A N 1
ATOM 757 C CA . VAL A 1 106 ? -1.837 -9.794 10.785 1.00 88.31 106 VAL A CA 1
ATOM 758 C C . VAL A 1 106 ? -2.298 -10.880 9.815 1.00 88.31 106 VAL A C 1
ATOM 760 O O . VAL A 1 106 ? -2.285 -10.669 8.604 1.00 88.31 106 VAL A O 1
ATOM 763 N N . ALA A 1 107 ? -2.765 -12.021 10.326 1.00 90.31 107 ALA A N 1
ATOM 764 C CA . ALA A 1 107 ? -3.246 -13.120 9.495 1.00 90.31 107 ALA A CA 1
ATOM 765 C C . ALA A 1 107 ? -4.444 -12.705 8.629 1.00 90.31 107 ALA A C 1
ATOM 767 O O . ALA A 1 107 ? -4.478 -13.010 7.436 1.00 90.31 107 ALA A O 1
ATOM 768 N N . VAL A 1 108 ? -5.402 -11.972 9.206 1.00 91.19 108 VAL A N 1
ATOM 769 C CA . VAL A 1 108 ? -6.559 -11.441 8.476 1.00 91.19 108 VAL A CA 1
ATOM 770 C C . VAL A 1 108 ? -6.117 -10.438 7.410 1.00 91.19 108 VAL A C 1
ATOM 772 O O . VAL A 1 108 ? -6.608 -10.515 6.285 1.00 91.19 108 VAL A O 1
ATOM 775 N N . LYS A 1 109 ? -5.164 -9.546 7.714 1.00 91.62 109 LYS A N 1
ATOM 776 C CA . LYS A 1 109 ? -4.645 -8.579 6.736 1.00 91.62 109 LYS A CA 1
ATOM 777 C C . LYS A 1 109 ? -3.974 -9.261 5.553 1.00 91.62 109 LYS A C 1
ATOM 779 O O . LYS A 1 109 ? -4.339 -8.983 4.415 1.00 91.62 109 LYS A O 1
ATOM 784 N N . VAL A 1 110 ? -3.058 -10.191 5.817 1.00 93.06 110 VAL A N 1
ATOM 785 C CA . VAL A 1 110 ? -2.360 -10.953 4.772 1.00 93.06 110 VAL A CA 1
ATOM 786 C C . VAL A 1 110 ? -3.363 -11.730 3.919 1.00 93.06 110 VAL A C 1
ATOM 788 O O . VAL A 1 110 ? -3.316 -11.655 2.694 1.00 93.06 110 VAL A O 1
ATOM 791 N N . ALA A 1 111 ? -4.314 -12.435 4.539 1.00 94.19 111 ALA A N 1
ATOM 792 C CA . ALA A 1 111 ? -5.319 -13.204 3.808 1.00 94.19 111 ALA A CA 1
ATOM 793 C C . ALA A 1 111 ? -6.204 -12.309 2.924 1.00 94.19 111 ALA A C 1
ATOM 795 O O . ALA A 1 111 ? -6.419 -12.618 1.748 1.00 94.19 111 ALA A O 1
ATOM 796 N N . ALA A 1 112 ? -6.677 -11.181 3.461 1.00 93.69 112 ALA A N 1
ATOM 797 C CA . ALA A 1 112 ? -7.484 -10.223 2.715 1.00 93.69 112 ALA A CA 1
ATOM 798 C C . ALA A 1 112 ? -6.688 -9.577 1.571 1.00 93.69 112 ALA A C 1
ATOM 800 O O . ALA A 1 112 ? -7.185 -9.489 0.451 1.00 93.69 112 ALA A O 1
ATOM 801 N N . ALA A 1 113 ? -5.432 -9.200 1.817 1.00 94.56 113 ALA A N 1
ATOM 802 C CA . ALA A 1 113 ? -4.529 -8.641 0.818 1.00 94.56 113 ALA A CA 1
ATOM 803 C C . ALA A 1 113 ? -4.273 -9.609 -0.347 1.00 94.56 113 ALA A C 1
ATOM 805 O O . ALA A 1 113 ? -4.348 -9.206 -1.508 1.00 94.56 113 ALA A O 1
ATOM 806 N N . ILE A 1 114 ? -4.034 -10.893 -0.055 1.00 95.50 114 ILE A N 1
ATOM 807 C CA . ILE A 1 114 ? -3.888 -11.945 -1.071 1.00 95.50 114 ILE A CA 1
ATOM 808 C C . ILE A 1 114 ? -5.171 -12.045 -1.899 1.00 95.50 114 ILE A C 1
ATOM 810 O O . ILE A 1 114 ? -5.120 -11.962 -3.129 1.00 95.50 114 ILE A O 1
ATOM 814 N N . ALA A 1 115 ? -6.322 -12.191 -1.236 1.00 95.19 115 ALA A N 1
ATOM 815 C CA . ALA A 1 115 ? -7.611 -12.347 -1.903 1.00 95.19 115 ALA A CA 1
ATOM 816 C C . ALA A 1 115 ? -7.927 -11.154 -2.817 1.00 95.19 115 ALA A C 1
ATOM 818 O O . ALA A 1 115 ? -8.269 -11.343 -3.987 1.00 95.19 115 ALA A O 1
ATOM 819 N N . VAL A 1 116 ? -7.752 -9.928 -2.320 1.00 95.06 116 VAL A N 1
ATOM 820 C CA . VAL A 1 116 ? -7.962 -8.698 -3.091 1.00 95.06 116 VAL A CA 1
ATOM 821 C C . VAL A 1 116 ? -6.969 -8.598 -4.240 1.00 95.06 116 VAL A C 1
ATOM 823 O O . VAL A 1 116 ? -7.377 -8.330 -5.367 1.00 95.06 116 VAL A O 1
ATOM 826 N N . GLY A 1 117 ? -5.681 -8.836 -3.999 1.00 93.94 117 GLY A N 1
ATOM 827 C CA . GLY A 1 117 ? -4.656 -8.702 -5.028 1.00 93.94 117 GLY A CA 1
ATOM 828 C C . GLY A 1 117 ? -4.857 -9.670 -6.195 1.00 93.94 117 GLY A C 1
ATOM 829 O O . GLY A 1 117 ? -4.764 -9.268 -7.357 1.00 93.94 117 GLY A O 1
ATOM 830 N N . PHE A 1 118 ? -5.210 -10.929 -5.914 1.00 94.00 118 PHE A N 1
ATOM 831 C CA . PHE A 1 118 ? -5.585 -11.886 -6.960 1.00 94.00 118 PHE A CA 1
ATOM 832 C C . PHE A 1 118 ? -6.885 -11.496 -7.664 1.00 94.00 118 PHE A C 1
ATOM 834 O O . PHE A 1 118 ? -6.949 -11.569 -8.892 1.00 94.00 118 PHE A O 1
ATOM 841 N N . SER A 1 119 ? -7.892 -11.038 -6.915 1.00 92.81 119 SER A N 1
ATOM 842 C CA . SER A 1 119 ? -9.172 -10.600 -7.483 1.00 92.81 119 SER A CA 1
ATOM 843 C C . SER A 1 119 ? -8.986 -9.420 -8.434 1.00 92.81 119 SER A C 1
ATOM 845 O O . SER A 1 119 ? -9.488 -9.456 -9.553 1.00 92.81 119 SER A O 1
ATOM 847 N N . LEU A 1 120 ? -8.203 -8.410 -8.048 1.00 90.31 120 LEU A N 1
ATOM 848 C CA . LEU A 1 120 ? -7.882 -7.264 -8.897 1.00 90.31 120 LEU A CA 1
ATOM 849 C C . LEU A 1 120 ? -7.143 -7.700 -10.160 1.00 90.31 120 LEU A C 1
ATOM 851 O O . LEU A 1 120 ? -7.535 -7.311 -11.256 1.00 90.31 120 LEU A O 1
ATOM 855 N N . ASN A 1 121 ? -6.129 -8.560 -10.039 1.00 89.06 121 ASN A N 1
ATOM 856 C CA . ASN A 1 121 ? -5.429 -9.081 -11.213 1.00 89.06 121 ASN A CA 1
ATOM 857 C C . ASN A 1 121 ? -6.357 -9.862 -12.151 1.00 89.06 121 ASN A C 1
ATOM 859 O O . ASN A 1 121 ? -6.264 -9.699 -13.367 1.00 89.06 121 ASN A O 1
ATOM 863 N N . GLY A 1 122 ? -7.267 -10.673 -11.606 1.00 85.94 122 GLY A N 1
ATOM 864 C CA . GLY A 1 122 ? -8.273 -11.403 -12.376 1.00 85.94 122 GLY A CA 1
ATOM 865 C C . GLY A 1 122 ? -9.263 -10.474 -13.085 1.00 85.94 122 GLY A C 1
ATOM 866 O O . GLY A 1 122 ? -9.479 -10.615 -14.287 1.00 85.94 122 GLY A O 1
ATOM 867 N N . ILE A 1 123 ? -9.808 -9.484 -12.370 1.00 87.38 123 ILE A N 1
ATOM 868 C CA . ILE A 1 123 ? -10.754 -8.496 -12.908 1.00 87.38 123 ILE A CA 1
ATOM 869 C C . ILE A 1 123 ? -10.093 -7.665 -14.010 1.00 87.38 123 ILE A C 1
ATOM 871 O O . ILE A 1 123 ? -10.663 -7.537 -15.090 1.00 87.38 123 ILE A O 1
ATOM 875 N N . LEU A 1 124 ? -8.879 -7.149 -13.789 1.00 83.31 124 LEU A N 1
ATOM 876 C CA . LEU A 1 124 ? -8.149 -6.374 -14.798 1.00 83.31 124 LEU A CA 1
ATOM 877 C C . LEU A 1 124 ? -7.770 -7.235 -16.014 1.00 83.31 124 LEU A C 1
ATOM 879 O O . LEU A 1 124 ? -7.838 -6.768 -17.152 1.00 83.31 124 LEU A O 1
ATOM 883 N N . ALA A 1 125 ? -7.411 -8.506 -15.803 1.00 77.94 125 ALA A N 1
ATOM 884 C CA . ALA A 1 125 ? -7.144 -9.432 -16.901 1.00 77.94 125 ALA A CA 1
ATOM 885 C C . ALA A 1 125 ? -8.402 -9.716 -17.738 1.00 77.94 125 ALA A C 1
ATOM 887 O O . ALA A 1 125 ? -8.309 -9.779 -18.964 1.00 77.94 125 ALA A O 1
ATOM 888 N N . PHE A 1 126 ? -9.563 -9.857 -17.092 1.00 77.69 126 PHE A N 1
ATOM 889 C CA . PHE A 1 126 ? -10.846 -10.097 -17.752 1.00 77.69 126 PHE A CA 1
ATOM 890 C C . PHE A 1 126 ? -11.383 -8.850 -18.466 1.00 77.69 126 PHE A C 1
ATOM 892 O O . PHE A 1 126 ? -11.857 -8.937 -19.597 1.00 77.69 126 PHE A O 1
ATOM 899 N N . ALA A 1 127 ? -11.241 -7.673 -17.854 1.00 72.62 127 ALA A N 1
ATOM 900 C CA . ALA A 1 127 ? -11.733 -6.403 -18.382 1.00 72.62 127 ALA A CA 1
ATOM 901 C C . ALA A 1 127 ? -11.002 -5.920 -19.654 1.00 72.62 127 ALA A C 1
ATOM 903 O O . ALA A 1 127 ? -11.358 -4.873 -20.189 1.00 72.62 127 ALA A O 1
ATOM 904 N N . ARG A 1 128 ? -9.985 -6.651 -20.155 1.00 56.75 128 ARG A N 1
ATOM 905 C CA . ARG A 1 128 ? -9.141 -6.306 -21.326 1.00 56.75 128 ARG A CA 1
ATOM 906 C C . ARG A 1 128 ? -8.621 -4.858 -21.329 1.00 56.75 128 ARG A C 1
ATOM 908 O O . ARG A 1 128 ? -8.254 -4.322 -22.372 1.00 56.75 128 ARG A O 1
ATOM 915 N N . HIS A 1 129 ? -8.541 -4.238 -20.158 1.00 54.28 129 HIS A N 1
ATOM 916 C CA . HIS A 1 129 ? -8.153 -2.850 -19.977 1.00 54.28 129 HIS A CA 1
ATOM 917 C C . HIS A 1 129 ? -7.138 -2.811 -18.834 1.00 54.28 129 HIS A C 1
ATOM 919 O O . HIS A 1 129 ? -7.407 -3.310 -17.746 1.00 54.28 129 HIS A O 1
ATOM 925 N N . ILE A 1 130 ? -5.964 -2.227 -19.093 1.00 49.06 130 ILE A N 1
ATOM 926 C CA . ILE A 1 130 ? -4.827 -2.102 -18.160 1.00 49.06 130 ILE A CA 1
ATOM 927 C C . ILE A 1 130 ? -4.001 -3.393 -17.958 1.00 49.06 130 ILE A C 1
ATOM 929 O O . ILE A 1 130 ? -3.583 -3.730 -16.853 1.00 49.06 130 ILE A O 1
ATOM 933 N N . ARG A 1 131 ? -3.641 -4.096 -19.039 1.00 48.28 131 ARG A N 1
ATOM 934 C CA . ARG A 1 131 ? -2.316 -4.739 -19.042 1.00 48.28 131 ARG A CA 1
ATOM 935 C C . ARG A 1 131 ? -1.322 -3.683 -19.501 1.00 48.28 131 ARG A C 1
ATOM 937 O O . ARG A 1 131 ? -1.263 -3.407 -20.695 1.00 48.28 131 ARG A O 1
ATOM 944 N N . ARG A 1 132 ? -0.564 -3.079 -18.576 1.00 50.50 132 ARG A N 1
ATOM 945 C CA . ARG A 1 132 ? 0.682 -2.416 -18.977 1.00 50.50 132 ARG A CA 1
ATOM 946 C C . ARG A 1 132 ? 1.542 -3.503 -19.636 1.00 50.50 132 ARG A C 1
ATOM 948 O O . ARG A 1 132 ? 1.856 -4.479 -18.942 1.00 50.50 132 ARG A O 1
ATOM 955 N N . PRO A 1 133 ? 1.876 -3.411 -20.937 1.00 47.41 133 PRO A N 1
ATOM 956 C CA . PRO A 1 133 ? 2.966 -4.220 -21.461 1.00 47.41 133 PRO A CA 1
ATOM 957 C C . PRO A 1 133 ? 4.203 -3.942 -20.602 1.00 47.41 133 PRO A C 1
ATOM 959 O O . PRO A 1 133 ? 4.301 -2.881 -19.981 1.00 47.41 133 PRO A O 1
ATOM 962 N N . VAL A 1 134 ? 5.104 -4.916 -20.499 1.00 48.56 134 VAL A N 1
ATOM 963 C CA . VAL A 1 134 ? 6.386 -4.76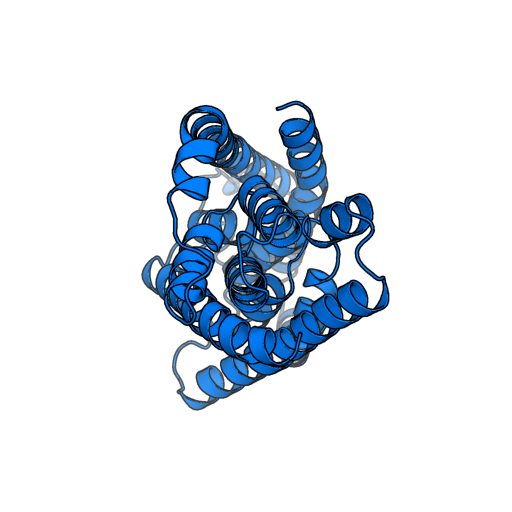6 -19.800 1.00 48.56 134 VAL A CA 1
ATOM 964 C C . VAL A 1 134 ? 7.183 -3.675 -20.527 1.00 48.56 134 VAL A C 1
ATOM 966 O O . VAL A 1 134 ? 7.950 -3.951 -21.434 1.00 48.56 134 VAL A O 1
ATOM 969 N N . ALA A 1 135 ? 6.936 -2.412 -20.189 1.00 48.66 135 ALA A N 1
ATOM 970 C CA . ALA A 1 135 ? 7.651 -1.255 -20.705 1.00 48.66 135 ALA A CA 1
ATOM 971 C C . ALA A 1 135 ? 8.757 -0.921 -19.704 1.00 48.66 135 ALA A C 1
ATOM 973 O O . ALA A 1 135 ? 8.738 0.107 -19.038 1.00 48.66 135 ALA A O 1
ATOM 974 N N . VAL A 1 136 ? 9.701 -1.853 -19.563 1.00 51.44 136 VAL A N 1
ATOM 975 C CA . VAL A 1 136 ? 10.921 -1.660 -18.761 1.00 51.44 136 VAL A CA 1
ATOM 976 C C . VAL A 1 136 ? 11.820 -0.578 -19.393 1.00 51.44 136 VAL A C 1
ATOM 978 O O . VAL A 1 136 ? 12.738 -0.097 -18.752 1.00 51.44 136 VAL A O 1
ATOM 981 N N . HIS A 1 137 ? 11.517 -0.151 -20.625 1.00 45.78 137 HIS A N 1
ATOM 982 C CA . HIS A 1 137 ? 12.324 0.751 -21.450 1.00 45.78 137 HIS A CA 1
ATOM 983 C C . HIS A 1 137 ? 12.159 2.260 -21.160 1.00 45.78 137 HIS A C 1
ATOM 985 O O . HIS A 1 137 ? 12.851 3.063 -21.775 1.00 45.78 137 HIS A O 1
ATOM 991 N N . ASP A 1 138 ? 11.250 2.664 -20.261 1.00 49.28 138 ASP A N 1
ATOM 992 C CA . ASP A 1 138 ? 10.924 4.085 -20.008 1.00 49.28 138 ASP A CA 1
ATOM 993 C C . ASP A 1 138 ? 11.310 4.582 -18.599 1.00 49.28 138 ASP A C 1
ATOM 995 O O . ASP A 1 138 ? 10.930 5.689 -18.202 1.00 49.28 138 ASP A O 1
ATOM 999 N N . LEU A 1 139 ? 12.059 3.793 -17.822 1.00 52.03 139 LEU A N 1
ATOM 1000 C CA . LEU A 1 139 ? 12.574 4.225 -16.515 1.00 52.03 139 LEU A CA 1
ATOM 1001 C C . LEU A 1 139 ? 13.602 5.359 -16.692 1.00 52.03 139 LEU A C 1
ATOM 1003 O O . LEU A 1 139 ? 13.496 6.388 -16.019 1.00 52.03 139 LEU A O 1
ATOM 1007 N N . CYS A 1 140 ? 14.508 5.230 -17.671 1.00 48.56 140 CYS A N 1
ATOM 1008 C CA . CYS A 1 140 ? 15.567 6.210 -17.946 1.00 48.56 140 CYS A CA 1
ATOM 1009 C C . CYS A 1 140 ? 15.140 7.402 -18.839 1.00 48.56 140 CYS A C 1
ATOM 1011 O O . CYS A 1 140 ? 15.753 8.466 -18.783 1.00 48.56 140 CYS A O 1
ATOM 1013 N N . ALA A 1 141 ? 14.067 7.290 -19.634 1.00 46.16 141 ALA A N 1
ATOM 1014 C CA . ALA A 1 141 ? 13.616 8.368 -20.536 1.00 46.16 141 ALA A CA 1
ATOM 1015 C C . ALA A 1 141 ? 12.991 9.581 -19.809 1.00 46.16 141 ALA A C 1
ATOM 1017 O O . ALA A 1 141 ? 12.631 10.583 -20.434 1.00 46.16 141 ALA A O 1
ATOM 1018 N N . HIS A 1 142 ? 12.796 9.485 -18.491 1.00 49.22 142 HIS A N 1
ATOM 1019 C CA . HIS A 1 142 ? 11.867 10.342 -17.757 1.00 49.22 142 HIS A CA 1
ATOM 1020 C C . HIS A 1 142 ? 12.463 11.244 -16.683 1.00 49.22 142 HIS A C 1
ATOM 1022 O O . HIS A 1 142 ? 11.764 12.176 -16.264 1.00 49.22 142 HIS A O 1
ATOM 1028 N N . SER A 1 143 ? 13.724 11.057 -16.311 1.00 44.66 143 SER A N 1
ATOM 1029 C CA . SER A 1 143 ? 14.492 12.113 -15.662 1.00 44.66 143 SER A CA 1
ATOM 1030 C C . SER A 1 143 ? 15.362 12.752 -16.730 1.00 44.66 143 SER A C 1
ATOM 1032 O O . SER A 1 143 ? 16.010 12.051 -17.497 1.00 44.66 143 SER A O 1
ATOM 1034 N N . HIS A 1 144 ? 15.421 14.080 -16.777 1.00 41.03 144 HIS A N 1
ATOM 1035 C CA . HIS A 1 144 ? 16.462 14.823 -17.496 1.00 41.03 144 HIS A CA 1
ATOM 1036 C C . HIS A 1 144 ? 17.857 14.562 -16.879 1.00 41.03 144 HIS A C 1
ATOM 1038 O O . HIS A 1 144 ? 18.651 15.477 -16.683 1.00 41.03 144 HIS A O 1
ATOM 1044 N N . CYS A 1 145 ? 18.166 13.322 -16.509 1.00 46.72 145 CYS A N 1
ATOM 1045 C CA . CYS A 1 145 ? 19.515 12.900 -16.238 1.00 46.72 145 CYS A CA 1
ATOM 1046 C C . CYS A 1 145 ? 20.207 12.844 -17.595 1.00 46.72 145 CYS A C 1
ATOM 1048 O O . CYS A 1 145 ? 19.728 12.190 -18.518 1.00 46.72 145 CYS A O 1
ATOM 1050 N N . GLY A 1 146 ? 21.331 13.540 -17.736 1.00 41.47 146 GLY A N 1
ATOM 1051 C CA . GLY A 1 146 ? 22.242 13.398 -18.870 1.00 41.47 146 GLY A CA 1
ATOM 1052 C C . GLY A 1 146 ? 22.886 12.005 -18.918 1.00 41.47 146 GLY A C 1
ATOM 1053 O O . GLY A 1 146 ? 24.102 11.882 -18.981 1.00 41.47 146 GLY A O 1
ATOM 1054 N N . CYS A 1 147 ? 22.087 10.936 -18.868 1.00 49.62 147 CYS A N 1
ATOM 1055 C CA . CYS A 1 147 ? 22.515 9.540 -18.868 1.00 49.62 147 CYS A CA 1
ATOM 1056 C C . CYS A 1 147 ? 23.162 9.119 -20.193 1.00 49.62 147 CYS A C 1
ATOM 1058 O O . CYS A 1 147 ? 23.774 8.058 -20.256 1.00 49.62 147 CYS A O 1
ATOM 1060 N N . HIS A 1 148 ? 23.113 9.959 -21.231 1.00 45.94 148 HIS A N 1
ATOM 1061 C CA . HIS A 1 148 ? 23.897 9.744 -22.445 1.00 45.94 148 HIS A CA 1
ATOM 1062 C C . HIS A 1 148 ? 25.423 9.791 -22.210 1.00 45.94 148 HIS A C 1
ATOM 1064 O O . HIS A 1 148 ? 26.158 9.304 -23.067 1.00 45.94 148 HIS A O 1
ATOM 1070 N N . GLU A 1 149 ? 25.913 10.290 -21.063 1.00 47.53 149 GLU A N 1
ATOM 1071 C CA . GLU A 1 149 ? 27.354 10.341 -20.745 1.00 47.53 149 GLU A CA 1
ATOM 1072 C C . GLU A 1 149 ? 27.847 9.315 -19.705 1.00 47.53 149 GLU A C 1
ATOM 1074 O O . GLU A 1 149 ? 29.054 9.084 -19.607 1.00 47.53 149 GLU A O 1
ATOM 1079 N N . HIS A 1 150 ? 26.968 8.634 -18.960 1.00 48.75 150 HIS A N 1
ATOM 1080 C CA . HIS A 1 150 ? 27.389 7.735 -17.875 1.00 48.75 150 HIS A CA 1
ATOM 1081 C C . HIS A 1 150 ? 27.201 6.252 -18.225 1.00 48.75 150 HIS A C 1
ATOM 1083 O O . HIS A 1 150 ? 26.099 5.717 -18.221 1.00 48.75 150 HIS A O 1
ATOM 1089 N N . LYS A 1 151 ? 28.314 5.547 -18.470 1.00 47.94 151 LYS A N 1
ATOM 1090 C CA . LYS A 1 151 ? 28.341 4.080 -18.586 1.00 47.94 151 LYS A CA 1
ATOM 1091 C C . LYS A 1 151 ? 28.297 3.437 -17.191 1.00 47.94 151 LYS A C 1
ATOM 1093 O O . LYS A 1 151 ? 29.333 3.345 -16.538 1.00 47.94 151 LYS A O 1
ATOM 1098 N N . GLY A 1 152 ? 27.135 2.961 -16.741 1.00 61.81 152 GLY A N 1
ATOM 1099 C CA . GLY A 1 152 ? 27.031 2.086 -15.563 1.0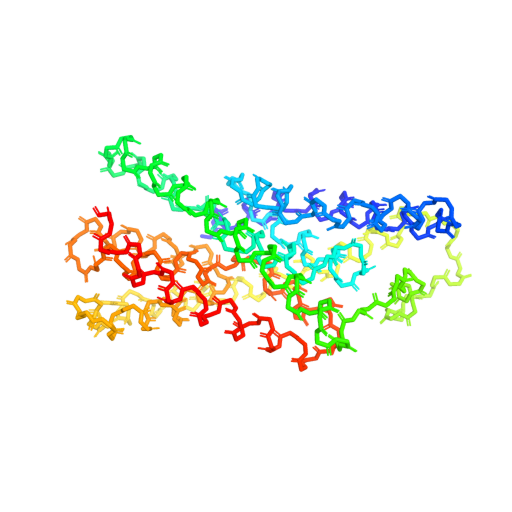0 61.81 152 GLY A CA 1
ATOM 1100 C C . GLY A 1 152 ? 25.671 2.106 -14.859 1.00 61.81 152 GLY A C 1
ATOM 1101 O O . GLY A 1 152 ? 24.956 3.092 -14.927 1.00 61.81 152 GLY A O 1
ATOM 1102 N N . ILE A 1 153 ? 25.353 1.021 -14.142 1.00 74.44 153 ILE A N 1
ATOM 1103 C CA . ILE A 1 153 ? 24.074 0.796 -13.427 1.00 74.44 153 ILE A CA 1
ATOM 1104 C C . ILE A 1 153 ? 24.044 1.531 -12.066 1.00 74.44 153 ILE A C 1
ATOM 1106 O O . ILE A 1 153 ? 22.990 1.884 -11.550 1.00 74.44 153 ILE A O 1
ATOM 1110 N N . LEU A 1 154 ? 25.213 1.796 -11.462 1.00 75.62 154 LEU A N 1
ATOM 1111 C CA . LEU A 1 154 ? 25.297 2.363 -10.107 1.00 75.62 154 LEU A CA 1
ATOM 1112 C C . LEU A 1 154 ? 24.958 3.859 -10.023 1.00 75.62 154 LEU A C 1
ATOM 1114 O O . LEU A 1 154 ? 24.323 4.281 -9.060 1.00 75.62 154 LEU A O 1
ATOM 1118 N N . VAL A 1 155 ? 25.423 4.669 -10.979 1.00 77.25 155 VAL A N 1
ATOM 1119 C CA . VAL A 1 155 ? 25.271 6.135 -10.920 1.00 77.25 155 VAL A CA 1
ATOM 1120 C C . VAL A 1 155 ? 23.806 6.557 -11.099 1.00 77.25 155 VAL A C 1
ATOM 1122 O O . VAL A 1 155 ? 23.327 7.315 -10.253 1.00 77.25 155 VAL A O 1
ATOM 1125 N N . PRO A 1 156 ? 23.060 6.044 -12.100 1.00 74.06 156 PRO A N 1
ATOM 1126 C CA . PRO A 1 156 ? 21.634 6.343 -12.242 1.00 74.06 156 PRO A CA 1
ATOM 1127 C C . PRO A 1 156 ? 20.826 5.902 -11.017 1.00 74.06 156 PRO A C 1
ATOM 1129 O O . PRO A 1 156 ? 20.079 6.703 -10.452 1.00 74.06 156 PRO A O 1
ATOM 1132 N N . ALA A 1 157 ? 21.059 4.678 -10.522 1.00 76.50 157 ALA A N 1
ATOM 1133 C CA . ALA A 1 157 ? 20.388 4.164 -9.330 1.00 76.50 157 ALA A CA 1
ATOM 1134 C C . ALA A 1 157 ? 20.621 5.053 -8.094 1.00 76.50 157 ALA A C 1
ATOM 1136 O O . ALA A 1 157 ? 19.688 5.304 -7.328 1.00 76.50 157 ALA A O 1
ATOM 1137 N N . LEU A 1 158 ? 21.841 5.574 -7.907 1.00 80.94 158 LEU A N 1
ATOM 1138 C CA . LEU A 1 158 ? 22.163 6.473 -6.796 1.00 80.94 158 LEU A CA 1
ATOM 1139 C C . LEU A 1 158 ? 21.446 7.828 -6.920 1.00 80.94 158 LEU A C 1
ATOM 1141 O O . LEU A 1 158 ? 20.900 8.313 -5.929 1.00 80.94 158 LEU A O 1
ATOM 1145 N N . ILE A 1 159 ? 21.415 8.419 -8.120 1.00 80.31 159 ILE A N 1
ATOM 1146 C CA . ILE A 1 159 ? 20.751 9.709 -8.369 1.00 80.31 159 ILE A CA 1
ATOM 1147 C C . ILE A 1 159 ? 19.242 9.592 -8.131 1.00 80.31 159 ILE A C 1
ATOM 1149 O O . ILE A 1 159 ? 18.683 10.383 -7.370 1.00 80.31 159 ILE A O 1
ATOM 1153 N N . HIS A 1 160 ? 18.593 8.574 -8.706 1.00 77.75 160 HIS A N 1
ATOM 1154 C CA . HIS A 1 160 ? 17.159 8.340 -8.519 1.00 77.75 160 HIS A CA 1
ATOM 1155 C C . HIS A 1 160 ? 16.800 8.067 -7.057 1.00 77.75 160 HIS A C 1
ATOM 1157 O O . HIS A 1 160 ? 15.810 8.598 -6.547 1.00 77.75 160 HIS A O 1
ATOM 1163 N N . THR A 1 161 ? 17.635 7.290 -6.361 1.00 83.25 161 THR A N 1
ATOM 1164 C CA . THR A 1 161 ? 17.470 7.049 -4.925 1.00 83.25 161 THR A CA 1
ATOM 1165 C C . THR A 1 161 ? 17.535 8.356 -4.143 1.00 83.25 161 THR A C 1
ATOM 1167 O O . THR A 1 161 ? 16.656 8.612 -3.325 1.00 83.25 161 THR A O 1
ATOM 1170 N N . ALA A 1 162 ? 18.541 9.197 -4.400 1.00 85.25 162 ALA A N 1
ATOM 1171 C CA . ALA A 1 162 ? 18.722 10.460 -3.692 1.00 85.25 162 ALA A CA 1
ATOM 1172 C C . ALA A 1 162 ? 17.566 11.443 -3.946 1.00 85.25 162 ALA A C 1
ATOM 1174 O O . ALA A 1 162 ? 17.058 12.042 -3.001 1.00 85.25 162 ALA A O 1
ATOM 1175 N N . GLU A 1 163 ? 17.111 11.580 -5.196 1.00 84.25 163 GLU A N 1
ATOM 1176 C CA . GLU A 1 163 ? 16.004 12.472 -5.566 1.00 84.25 163 GLU A CA 1
ATOM 1177 C C . GLU A 1 163 ? 14.707 12.102 -4.831 1.00 84.25 163 GLU A C 1
ATOM 1179 O O . GLU A 1 163 ? 14.030 12.960 -4.255 1.00 84.25 163 GLU A O 1
ATOM 1184 N N . ILE A 1 164 ? 14.370 10.811 -4.817 1.00 83.12 164 ILE A N 1
ATOM 1185 C CA . ILE A 1 164 ? 13.141 10.315 -4.193 1.00 83.12 164 ILE A CA 1
ATOM 1186 C C . ILE A 1 164 ? 13.262 10.335 -2.675 1.00 83.12 164 ILE A C 1
ATOM 1188 O O . ILE A 1 164 ? 12.313 10.719 -1.996 1.00 83.12 164 ILE A O 1
ATOM 1192 N N . PHE A 1 165 ? 14.436 10.014 -2.137 1.00 85.25 165 PHE A N 1
ATOM 1193 C CA . PHE A 1 165 ? 14.711 10.126 -0.712 1.00 85.25 165 PHE A CA 1
ATOM 1194 C C . PHE A 1 165 ? 14.520 11.559 -0.200 1.00 85.25 165 PHE A C 1
ATOM 1196 O O . PHE A 1 165 ? 13.806 11.763 0.780 1.00 85.25 165 PHE A O 1
ATOM 1203 N N . ILE A 1 166 ? 15.085 12.562 -0.883 1.00 87.50 166 ILE A N 1
ATOM 1204 C CA . ILE A 1 166 ? 14.914 13.977 -0.516 1.00 87.50 166 ILE A CA 1
ATOM 1205 C C . ILE A 1 166 ? 13.435 14.372 -0.572 1.00 87.50 166 ILE A C 1
ATOM 1207 O O . ILE A 1 166 ? 12.937 15.024 0.345 1.00 87.50 166 ILE A O 1
ATOM 1211 N N . PHE A 1 167 ? 12.714 13.948 -1.614 1.00 86.88 167 PHE A N 1
ATOM 1212 C CA . PHE A 1 167 ? 11.279 14.201 -1.728 1.00 86.88 167 PHE A CA 1
ATOM 1213 C C . PHE A 1 167 ? 10.488 13.608 -0.552 1.00 86.88 167 PHE A C 1
ATOM 1215 O O . PHE A 1 167 ? 9.676 14.313 0.048 1.00 86.88 167 PHE A O 1
ATOM 1222 N N . ILE A 1 168 ? 10.757 12.351 -0.185 1.00 85.81 168 ILE A N 1
ATOM 1223 C CA . ILE A 1 168 ? 10.123 11.683 0.960 1.00 85.81 168 ILE A CA 1
ATOM 1224 C C . ILE A 1 168 ? 10.432 12.438 2.256 1.00 85.81 168 ILE A C 1
ATOM 1226 O O . ILE A 1 168 ? 9.507 12.776 2.984 1.00 85.81 168 ILE A O 1
ATOM 1230 N N . VAL A 1 169 ? 11.702 12.766 2.525 1.00 86.31 169 VAL A N 1
ATOM 1231 C CA . VAL A 1 169 ? 12.109 13.504 3.735 1.00 86.31 169 VAL A CA 1
ATOM 1232 C C . VAL A 1 169 ? 11.345 14.823 3.861 1.00 86.31 169 VAL A C 1
ATOM 1234 O O . VAL A 1 169 ? 10.836 15.134 4.935 1.00 86.31 169 VAL A O 1
ATOM 1237 N N . ILE A 1 170 ? 11.246 15.592 2.772 1.00 89.00 170 ILE A N 1
ATOM 1238 C CA . ILE A 1 170 ? 10.575 16.897 2.775 1.00 89.00 170 ILE A CA 1
ATOM 1239 C C . ILE A 1 170 ? 9.073 16.732 3.016 1.00 89.00 170 ILE A C 1
ATOM 1241 O O . ILE A 1 170 ? 8.519 17.383 3.902 1.00 89.00 170 ILE A O 1
ATOM 1245 N N . VAL A 1 171 ? 8.403 15.871 2.246 1.00 87.31 171 VAL A N 1
ATOM 1246 C CA . VAL A 1 171 ? 6.943 15.736 2.325 1.00 87.31 171 VAL A CA 1
ATOM 1247 C C . VAL A 1 171 ? 6.540 15.059 3.631 1.00 87.31 171 VAL A C 1
ATOM 1249 O O . VAL A 1 171 ? 5.732 15.616 4.370 1.00 87.31 171 VAL A O 1
ATOM 1252 N N . SER A 1 172 ? 7.136 13.920 3.976 1.00 84.50 172 SER A N 1
ATOM 1253 C CA . SER A 1 172 ? 6.831 13.220 5.225 1.00 84.50 172 SER A CA 1
ATOM 1254 C C . SER A 1 172 ? 7.222 14.049 6.447 1.00 84.50 172 SER A C 1
ATOM 1256 O O . SER A 1 172 ? 6.445 14.117 7.392 1.00 84.50 172 SER A O 1
ATOM 1258 N N . GLY A 1 173 ? 8.345 14.774 6.401 1.00 85.88 173 GLY A N 1
ATOM 1259 C CA . GLY A 1 173 ? 8.734 15.700 7.466 1.00 85.88 173 GLY A CA 1
ATOM 1260 C C . GLY A 1 173 ? 7.755 16.867 7.630 1.00 85.88 173 GLY A C 1
ATOM 1261 O O . GLY A 1 173 ? 7.462 17.269 8.754 1.00 85.88 173 GLY A O 1
ATOM 1262 N N . SER A 1 174 ? 7.192 17.383 6.531 1.00 86.69 174 SER A N 1
ATOM 1263 C CA . SER A 1 174 ? 6.157 18.425 6.593 1.00 86.69 174 SER A CA 1
ATOM 1264 C C . SER A 1 174 ? 4.839 17.916 7.183 1.00 86.69 174 SER A C 1
ATOM 1266 O O . SER A 1 174 ? 4.224 18.618 7.986 1.00 86.69 174 SER A O 1
ATOM 1268 N N . ILE A 1 175 ? 4.434 16.684 6.849 1.00 84.38 175 ILE A N 1
ATOM 1269 C CA . ILE A 1 175 ? 3.242 16.041 7.419 1.00 84.38 175 ILE A CA 1
ATOM 1270 C C . ILE A 1 175 ? 3.460 15.768 8.910 1.00 84.38 175 ILE A C 1
ATOM 1272 O O . ILE A 1 175 ? 2.577 16.055 9.711 1.00 84.38 175 ILE A O 1
ATOM 1276 N N . GLU A 1 176 ? 4.632 15.259 9.290 1.00 83.38 176 GLU A N 1
ATOM 1277 C CA . GLU A 1 176 ? 5.013 15.009 10.684 1.00 83.38 176 GLU A CA 1
ATOM 1278 C C . GLU A 1 176 ? 4.969 16.293 11.519 1.00 83.38 176 GLU A C 1
ATOM 1280 O O . GLU A 1 176 ? 4.379 16.325 12.597 1.00 83.38 176 GLU A O 1
ATOM 1285 N N . LEU A 1 177 ? 5.530 17.387 10.995 1.00 84.56 177 LEU A N 1
ATOM 1286 C CA . LEU A 1 177 ? 5.487 18.687 11.658 1.00 84.56 177 LEU A CA 1
ATOM 1287 C C . LEU A 1 177 ? 4.049 19.202 11.802 1.00 84.56 177 LEU A C 1
ATOM 1289 O O . LEU A 1 177 ? 3.668 19.670 12.873 1.00 84.56 177 LEU A O 1
ATOM 1293 N N . ALA A 1 178 ? 3.236 19.087 10.748 1.00 84.12 178 ALA A N 1
ATOM 1294 C CA . ALA A 1 178 ? 1.831 19.478 10.794 1.00 84.12 178 ALA A CA 1
ATOM 1295 C C . ALA A 1 178 ? 1.040 18.648 11.819 1.00 84.12 178 ALA A C 1
ATOM 1297 O O . ALA A 1 178 ? 0.231 19.201 12.563 1.00 84.12 178 ALA A O 1
ATOM 1298 N N . MET A 1 179 ? 1.305 17.342 11.907 1.00 79.50 179 MET A N 1
ATOM 1299 C CA . MET A 1 179 ? 0.673 16.465 12.891 1.00 79.50 179 MET A CA 1
ATOM 1300 C C . MET A 1 179 ? 1.097 16.793 14.318 1.00 79.50 179 MET A C 1
ATOM 1302 O O . MET A 1 179 ? 0.253 16.808 15.207 1.00 79.50 179 MET A O 1
ATOM 1306 N N . HIS A 1 180 ? 2.361 17.142 14.540 1.00 78.19 180 HIS A N 1
ATOM 1307 C CA . HIS A 1 180 ? 2.827 17.563 15.857 1.00 78.19 180 HIS A CA 1
ATOM 1308 C C . HIS A 1 180 ? 2.225 18.911 16.297 1.00 78.19 180 HIS A C 1
ATOM 1310 O O . HIS A 1 180 ? 2.015 19.130 17.484 1.00 78.19 180 HIS A O 1
ATOM 1316 N N . CYS A 1 181 ? 1.917 19.811 15.355 1.00 80.19 181 CYS A N 1
ATOM 1317 C CA . CYS A 1 181 ? 1.298 21.104 15.667 1.00 80.19 181 CYS A CA 1
ATOM 1318 C C . CYS A 1 181 ? -0.233 21.056 15.815 1.00 80.19 181 CYS A C 1
ATOM 1320 O O . CYS A 1 181 ? -0.774 21.855 16.573 1.00 80.19 181 CYS A O 1
ATOM 1322 N N . PHE A 1 182 ? -0.933 20.180 15.081 1.00 76.25 182 PHE A N 1
ATOM 1323 C CA . PHE A 1 182 ? -2.403 20.213 14.960 1.00 76.25 182 PHE A CA 1
ATOM 1324 C C . PHE A 1 182 ? -3.104 18.860 15.177 1.00 76.25 182 PHE A C 1
ATOM 1326 O O . PHE A 1 182 ? -4.333 18.790 15.156 1.00 76.25 182 PHE A O 1
ATOM 1333 N N . GLY A 1 183 ? -2.361 17.763 15.320 1.00 67.75 183 GLY A N 1
ATOM 1334 C CA . GLY A 1 183 ? -2.907 16.409 15.205 1.00 67.75 183 GLY A CA 1
ATOM 1335 C C . GLY A 1 183 ? -3.687 15.913 16.414 1.00 67.75 183 GLY A C 1
ATOM 1336 O O . GLY A 1 183 ? -4.719 15.266 16.232 1.00 67.75 183 GLY A O 1
ATOM 1337 N N . GLU A 1 184 ? -3.238 16.223 17.631 1.00 63.78 184 GLU A N 1
ATOM 1338 C CA . GLU A 1 184 ? -3.846 15.681 18.855 1.00 63.78 184 GLU A CA 1
ATOM 1339 C C . GLU A 1 184 ? -5.295 16.161 19.045 1.00 63.78 184 GLU A C 1
ATOM 1341 O O . GLU A 1 184 ? -6.183 15.352 19.323 1.00 63.78 184 GLU A O 1
ATOM 1346 N N . ASP A 1 185 ? -5.560 17.444 18.789 1.00 66.62 185 ASP A N 1
ATOM 1347 C CA . ASP A 1 185 ? -6.896 18.041 18.917 1.00 66.62 185 ASP A CA 1
ATOM 1348 C C . ASP A 1 185 ? -7.846 17.602 17.786 1.00 66.62 185 ASP A C 1
ATOM 1350 O O . ASP A 1 185 ? -9.053 17.407 17.981 1.00 66.62 185 ASP A O 1
ATOM 1354 N N . CYS A 1 186 ? -7.306 17.406 16.579 1.00 65.12 186 CYS A N 1
ATOM 1355 C CA . CYS A 1 186 ? -8.087 17.012 15.408 1.00 65.12 186 CYS A CA 1
ATOM 1356 C C . CYS A 1 186 ? -8.523 15.540 15.494 1.00 65.12 186 CYS A C 1
ATOM 1358 O O . CYS A 1 186 ? -9.664 15.209 15.182 1.00 65.12 186 CYS A O 1
ATOM 1360 N N . LEU A 1 187 ? -7.655 14.656 15.999 1.00 66.94 187 LEU A N 1
ATOM 1361 C CA . LEU A 1 187 ? -7.973 13.237 16.171 1.00 66.94 187 LEU A CA 1
ATOM 1362 C C . LEU A 1 187 ? -8.970 12.972 17.304 1.00 66.94 187 LEU A C 1
ATOM 1364 O O . LEU A 1 187 ? -9.832 12.108 17.161 1.00 66.94 187 LEU A O 1
ATOM 1368 N N . GLN A 1 188 ? -8.894 13.719 18.408 1.00 63.47 188 GLN A N 1
ATOM 1369 C CA . GLN A 1 188 ? -9.819 13.553 19.536 1.00 63.47 188 GLN A CA 1
ATOM 1370 C C . GLN A 1 188 ? -11.225 14.099 19.252 1.00 63.47 188 GLN A C 1
ATOM 1372 O O . GLN A 1 188 ? -12.204 13.608 19.814 1.00 63.47 188 GLN A O 1
ATOM 1377 N N . SER A 1 189 ? -11.346 15.098 18.373 1.00 63.28 189 SER A N 1
ATOM 1378 C CA . SER A 1 189 ? -12.640 15.674 17.978 1.00 63.28 189 SER A CA 1
ATOM 1379 C C . SER A 1 189 ? -13.401 14.826 16.948 1.00 63.28 189 SER A C 1
ATOM 1381 O O . SER A 1 189 ? -14.611 15.000 16.772 1.00 63.28 189 SER A O 1
ATOM 1383 N N . LEU A 1 190 ? -12.735 13.862 16.305 1.00 67.44 190 LEU A N 1
ATOM 1384 C CA . LEU A 1 190 ? -13.359 12.926 15.373 1.00 67.44 190 LEU A CA 1
ATOM 1385 C C . LEU A 1 190 ? -14.099 11.818 16.145 1.00 67.44 190 LEU A C 1
ATOM 1387 O O . LEU A 1 190 ? -13.514 11.058 16.913 1.00 67.44 190 LEU A O 1
ATOM 1391 N N . ARG A 1 191 ? -15.417 11.686 15.922 1.00 62.94 191 ARG A N 1
ATOM 1392 C CA . ARG A 1 191 ? -16.240 10.596 16.490 1.00 62.94 191 ARG A CA 1
ATOM 1393 C C . ARG A 1 191 ? -15.943 9.249 15.811 1.00 62.94 191 ARG A C 1
ATOM 1395 O O . ARG A 1 191 ? -16.743 8.742 15.028 1.00 62.94 191 ARG A O 1
ATOM 1402 N N . LEU A 1 192 ? -14.825 8.630 16.176 1.00 70.00 192 LEU A N 1
ATOM 1403 C CA . LEU A 1 192 ? -14.379 7.329 15.656 1.00 70.00 192 LEU A CA 1
ATOM 1404 C C . LEU A 1 192 ? -15.091 6.116 16.287 1.00 70.00 192 LEU A C 1
ATOM 1406 O O . LEU A 1 192 ? -14.834 4.977 15.906 1.00 70.00 192 LEU A O 1
ATOM 1410 N N . ASN A 1 193 ? -16.003 6.354 17.233 1.00 68.31 193 ASN A N 1
ATOM 1411 C CA . ASN A 1 193 ? -16.766 5.313 17.928 1.00 68.31 193 ASN A CA 1
ATOM 1412 C C . ASN A 1 193 ? -18.185 5.105 17.356 1.00 68.31 193 ASN A C 1
ATOM 1414 O O . ASN A 1 193 ? -19.036 4.477 17.981 1.00 68.31 193 ASN A O 1
ATOM 1418 N N . THR A 1 194 ? -18.484 5.688 16.191 1.00 71.69 194 THR A N 1
ATOM 1419 C CA . THR A 1 194 ? -19.760 5.452 15.500 1.00 71.69 194 THR A CA 1
ATOM 1420 C C . THR A 1 194 ? -19.566 4.400 14.413 1.00 71.69 194 THR A C 1
ATOM 1422 O O . THR A 1 194 ? -18.652 4.561 13.607 1.00 71.69 194 THR A O 1
ATOM 1425 N N . PRO A 1 195 ? -20.393 3.340 14.360 1.00 69.00 195 PRO A N 1
ATOM 1426 C CA . PRO A 1 195 ? -20.271 2.332 13.316 1.00 69.00 195 PRO A CA 1
ATOM 1427 C C . PRO A 1 195 ? -20.552 2.948 11.940 1.00 69.00 195 PRO A C 1
ATOM 1429 O O . PRO A 1 195 ? -21.408 3.823 11.795 1.00 69.00 195 PRO A O 1
ATOM 1432 N N . ILE A 1 196 ? -19.832 2.468 10.932 1.00 79.06 196 ILE A N 1
ATOM 1433 C CA . ILE A 1 196 ? -19.780 2.910 9.531 1.00 79.06 196 ILE A CA 1
ATOM 1434 C C . ILE A 1 196 ? -19.088 4.269 9.347 1.00 79.06 196 ILE A C 1
ATOM 1436 O O . ILE A 1 196 ? -18.165 4.385 8.539 1.00 79.06 196 ILE A O 1
ATOM 1440 N N . LEU A 1 197 ? -19.513 5.307 10.073 1.00 83.06 197 LEU A N 1
ATOM 1441 C CA . LEU A 1 197 ? -18.939 6.649 9.927 1.00 83.06 197 LEU A CA 1
ATOM 1442 C C . LEU A 1 197 ? -17.519 6.727 10.509 1.00 83.06 197 LEU A C 1
ATOM 1444 O O . LEU A 1 197 ? -16.654 7.370 9.916 1.00 83.06 197 LEU A O 1
ATOM 1448 N N . GLY A 1 198 ? -17.265 6.036 11.623 1.00 83.94 198 GLY A N 1
ATOM 1449 C CA . GLY A 1 198 ? -15.938 5.912 12.218 1.00 83.94 198 GLY A CA 1
ATOM 1450 C C . GLY A 1 198 ? -14.957 5.206 11.285 1.00 83.94 198 GLY A C 1
ATOM 1451 O O . GLY A 1 198 ? -13.842 5.680 11.121 1.00 83.94 198 GLY A O 1
ATOM 1452 N N . GLU A 1 199 ? -15.381 4.140 10.605 1.00 88.12 199 GLU A N 1
ATOM 1453 C CA . GLU A 1 199 ? -14.571 3.391 9.639 1.00 88.12 199 GLU A CA 1
ATOM 1454 C C . GLU A 1 199 ? -14.236 4.216 8.390 1.00 88.12 199 GLU A C 1
ATOM 1456 O O . GLU A 1 199 ? -13.094 4.203 7.936 1.00 88.12 199 GLU A O 1
ATOM 1461 N N . LEU A 1 200 ? -15.203 4.968 7.855 1.00 89.56 200 LEU A N 1
ATOM 1462 C CA . LEU A 1 200 ? -14.989 5.886 6.727 1.00 89.56 200 LEU A CA 1
ATOM 1463 C C . LEU A 1 200 ? -13.970 6.976 7.079 1.00 89.56 200 LEU A C 1
ATOM 1465 O O . LEU A 1 200 ? -13.003 7.195 6.350 1.00 89.56 200 LEU A O 1
ATOM 1469 N N . VAL A 1 201 ? -14.172 7.643 8.216 1.00 88.50 201 VAL A N 1
ATOM 1470 C CA . VAL A 1 201 ? -13.282 8.709 8.686 1.00 88.50 201 VAL A CA 1
ATOM 1471 C C . VAL A 1 201 ? -11.893 8.156 9.003 1.00 88.50 201 VAL A C 1
ATOM 1473 O O . VAL A 1 201 ? -10.898 8.729 8.567 1.00 88.50 201 VAL A O 1
ATOM 1476 N N . ALA A 1 202 ? -11.809 7.023 9.700 1.00 87.38 202 ALA A N 1
ATOM 1477 C CA . ALA A 1 202 ? -10.541 6.378 10.016 1.00 87.38 202 ALA A CA 1
ATOM 1478 C C . ALA A 1 202 ? -9.797 5.940 8.750 1.00 87.38 202 ALA A C 1
ATOM 1480 O O . ALA A 1 202 ? -8.588 6.130 8.663 1.00 87.38 202 ALA A O 1
ATOM 1481 N N . GLY A 1 203 ? -10.505 5.418 7.744 1.00 88.31 203 GLY A N 1
ATOM 1482 C CA . GLY A 1 203 ? -9.930 5.101 6.439 1.00 88.31 203 GLY A CA 1
ATOM 1483 C C . GLY A 1 203 ? -9.343 6.331 5.741 1.00 88.31 203 GLY A C 1
ATOM 1484 O O . GLY A 1 203 ? -8.241 6.254 5.207 1.00 88.31 203 GLY A O 1
ATOM 1485 N N . LEU A 1 204 ? -10.034 7.479 5.779 1.00 89.62 204 LEU A N 1
ATOM 1486 C CA . LEU A 1 204 ? -9.538 8.729 5.183 1.00 89.62 204 LEU A CA 1
ATOM 1487 C C . LEU A 1 204 ? -8.286 9.228 5.895 1.00 89.62 204 LEU A C 1
ATOM 1489 O O . LEU A 1 204 ? -7.324 9.626 5.245 1.00 89.62 204 LEU A O 1
ATOM 1493 N N . VAL A 1 205 ? -8.301 9.186 7.225 1.00 86.94 205 VAL A N 1
ATOM 1494 C CA . VAL A 1 205 ? -7.140 9.539 8.040 1.00 86.94 205 VAL A CA 1
ATOM 1495 C C . VAL A 1 205 ? -5.986 8.576 7.740 1.00 86.94 205 VAL A C 1
ATOM 1497 O O . VAL A 1 205 ? -4.867 9.024 7.530 1.00 86.94 205 VAL A O 1
ATOM 1500 N N . GLY A 1 206 ? -6.260 7.275 7.603 1.00 86.88 206 GLY A N 1
ATOM 1501 C CA . GLY A 1 206 ? -5.273 6.250 7.256 1.00 86.88 206 GLY A CA 1
ATOM 1502 C C . GLY A 1 206 ? -4.593 6.449 5.897 1.00 86.88 206 GLY A C 1
ATOM 1503 O O . GLY A 1 206 ? -3.458 6.021 5.731 1.00 86.88 206 GLY A O 1
ATOM 1504 N N . LEU A 1 207 ? -5.223 7.141 4.939 1.00 87.62 207 LEU A N 1
ATOM 1505 C CA . LEU A 1 207 ? -4.591 7.473 3.652 1.00 87.62 207 LEU A CA 1
ATOM 1506 C C . LEU A 1 207 ? -3.440 8.475 3.772 1.00 87.62 207 LEU A C 1
ATOM 1508 O O . LEU A 1 207 ? -2.673 8.629 2.818 1.00 87.62 207 LEU A O 1
ATOM 1512 N N . ILE A 1 208 ? -3.328 9.185 4.897 1.00 86.69 208 ILE A N 1
ATOM 1513 C CA . ILE A 1 208 ? -2.213 10.094 5.141 1.00 86.69 208 ILE A CA 1
ATOM 1514 C C . ILE A 1 208 ? -0.938 9.238 5.205 1.00 86.69 208 ILE A C 1
ATOM 1516 O O . ILE A 1 208 ? -0.829 8.383 6.085 1.00 86.69 208 ILE A O 1
ATOM 1520 N N . PRO A 1 209 ? 0.035 9.441 4.295 1.00 77.56 209 PRO A N 1
ATOM 1521 C CA . PRO A 1 209 ? 1.219 8.595 4.178 1.00 77.56 209 PRO A CA 1
ATOM 1522 C C . PRO A 1 209 ? 2.243 8.944 5.267 1.00 77.56 209 PRO A C 1
ATOM 1524 O O . PRO A 1 209 ? 3.337 9.436 4.985 1.00 77.56 209 PRO A O 1
ATOM 1527 N N . ASN A 1 210 ? 1.858 8.726 6.524 1.00 78.88 210 ASN A N 1
ATOM 1528 C CA . ASN A 1 210 ? 2.693 8.907 7.695 1.00 78.88 210 ASN A CA 1
ATOM 1529 C C . ASN A 1 210 ? 2.423 7.803 8.731 1.00 78.88 210 ASN A C 1
ATOM 1531 O O . ASN A 1 210 ? 1.294 7.558 9.156 1.00 78.88 210 ASN A O 1
ATOM 1535 N N . CYS A 1 211 ? 3.522 7.200 9.144 1.00 79.06 211 CYS A N 1
ATOM 1536 C CA . CYS A 1 211 ? 3.771 6.442 10.354 1.00 79.06 211 CYS A CA 1
ATOM 1537 C C . CYS A 1 211 ? 2.920 6.896 11.570 1.00 79.06 211 CYS A C 1
ATOM 1539 O O . CYS A 1 211 ? 2.079 6.149 12.091 1.00 79.06 211 CYS A O 1
ATOM 1541 N N . ALA A 1 212 ? 2.996 8.187 11.917 1.00 76.75 212 ALA A N 1
ATOM 1542 C CA . ALA A 1 212 ? 2.342 8.781 13.088 1.00 76.75 212 ALA A CA 1
ATOM 1543 C C . ALA A 1 212 ? 0.827 8.525 13.169 1.00 76.75 212 ALA A C 1
ATOM 1545 O O . ALA A 1 212 ? 0.270 8.380 14.259 1.00 76.75 212 ALA A O 1
ATOM 1546 N N . VAL A 1 213 ? 0.146 8.424 12.025 1.00 80.00 213 VAL A N 1
ATOM 1547 C CA . VAL A 1 213 ? -1.298 8.173 11.974 1.00 80.00 213 VAL A CA 1
ATOM 1548 C C . VAL A 1 213 ? -1.648 6.762 12.443 1.00 80.00 213 VAL A C 1
ATOM 1550 O O . VAL A 1 213 ? -2.622 6.576 13.177 1.00 80.00 213 VAL A O 1
ATOM 1553 N N . SER A 1 214 ? -0.843 5.769 12.063 1.00 79.75 214 SER A N 1
ATOM 1554 C CA . SER A 1 214 ? -1.058 4.379 12.476 1.00 79.75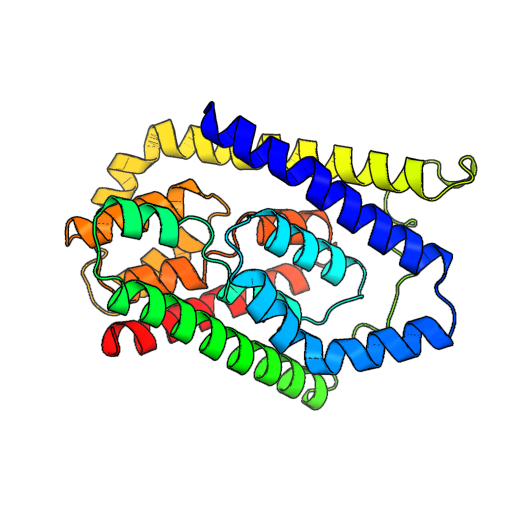 214 SER A CA 1
ATOM 1555 C C . SER A 1 214 ? -0.817 4.207 13.977 1.00 79.75 214 SER A C 1
ATOM 1557 O O . SER A 1 214 ? -1.595 3.527 14.651 1.00 79.75 214 SER A O 1
ATOM 1559 N N . VAL A 1 215 ? 0.206 4.882 14.515 1.00 80.25 215 VAL A N 1
ATOM 1560 C CA . VAL A 1 215 ? 0.494 4.917 15.957 1.00 80.25 215 VAL A CA 1
ATOM 1561 C C . VAL A 1 215 ? -0.654 5.572 16.724 1.00 80.25 215 VAL A C 1
ATOM 1563 O O . VAL A 1 215 ? -1.194 4.968 17.652 1.00 80.25 215 VAL A O 1
ATOM 1566 N N . ALA A 1 216 ? -1.082 6.768 16.311 1.00 80.50 216 ALA A N 1
ATOM 1567 C CA . ALA A 1 216 ? -2.162 7.494 16.974 1.00 80.50 216 ALA A CA 1
ATOM 1568 C C . ALA A 1 216 ? -3.489 6.714 16.943 1.00 80.50 216 ALA A C 1
ATOM 1570 O O . ALA A 1 216 ? -4.201 6.652 17.948 1.00 80.50 216 ALA A O 1
ATOM 1571 N N . GLY A 1 217 ? -3.794 6.047 15.824 1.00 81.25 217 GLY A N 1
ATOM 1572 C CA . GLY A 1 217 ? -4.933 5.137 15.721 1.00 81.25 217 GLY A CA 1
ATOM 1573 C C . GLY A 1 217 ? -4.849 3.988 16.729 1.00 81.25 217 GLY A C 1
ATOM 1574 O O . GLY A 1 217 ? -5.786 3.761 17.495 1.00 81.25 217 GLY A O 1
ATOM 1575 N N . ALA A 1 218 ? -3.714 3.291 16.796 1.00 83.19 218 ALA A N 1
ATOM 1576 C CA . ALA A 1 218 ? -3.516 2.200 17.749 1.00 83.19 218 ALA A CA 1
ATOM 1577 C C . ALA A 1 218 ? -3.660 2.662 19.212 1.00 83.19 218 ALA A C 1
ATOM 1579 O O . ALA A 1 218 ? -4.242 1.953 20.037 1.00 83.19 218 ALA A O 1
ATOM 1580 N N . GLU A 1 219 ? -3.205 3.873 19.541 1.00 82.94 219 GLU A N 1
ATOM 1581 C CA . GLU A 1 219 ? -3.391 4.448 20.873 1.00 82.94 219 GLU A CA 1
ATOM 1582 C C . GLU A 1 219 ? -4.853 4.772 21.195 1.00 82.94 219 GLU A C 1
ATOM 1584 O O . GLU A 1 219 ? -5.315 4.469 22.298 1.00 82.94 219 GLU A O 1
ATOM 1589 N N . LEU A 1 220 ? -5.594 5.365 20.253 1.00 82.81 220 LEU A N 1
ATOM 1590 C CA . LEU A 1 220 ? -7.019 5.671 20.418 1.00 82.81 220 LEU A CA 1
ATOM 1591 C C . LEU A 1 220 ? -7.859 4.403 20.577 1.00 82.81 220 LEU A C 1
ATOM 1593 O O . LEU A 1 220 ? -8.788 4.385 21.385 1.00 82.81 220 LEU A O 1
ATOM 1597 N N . TYR A 1 221 ? -7.500 3.332 19.867 1.00 83.38 221 TYR A N 1
ATOM 1598 C CA . TYR A 1 221 ? -8.103 2.015 20.056 1.00 83.38 221 TYR A CA 1
ATOM 1599 C C . TYR A 1 221 ? -7.860 1.489 21.476 1.00 83.38 221 TYR A C 1
ATOM 1601 O O . TYR A 1 221 ? -8.805 1.122 22.171 1.00 83.38 221 TYR A O 1
ATOM 1609 N N . CYS A 1 222 ? -6.614 1.538 21.960 1.00 82.31 222 CYS A N 1
ATOM 1610 C CA . CYS A 1 222 ? -6.281 1.101 23.321 1.00 82.31 222 CYS A CA 1
ATOM 1611 C C . CYS A 1 222 ? -6.974 1.940 24.410 1.00 82.31 222 CYS A C 1
ATOM 1613 O O . CYS A 1 222 ? -7.264 1.428 25.488 1.00 82.31 222 CYS A O 1
ATOM 1615 N N . LYS A 1 223 ? -7.255 3.221 24.138 1.00 82.69 223 LYS A N 1
ATOM 1616 C CA . LYS A 1 223 ? -8.023 4.116 25.023 1.00 82.69 223 LYS A CA 1
ATOM 1617 C C . LYS A 1 223 ? -9.547 3.919 24.915 1.00 82.69 223 LYS A C 1
ATOM 1619 O O . LYS A 1 223 ? -10.287 4.596 25.621 1.00 82.69 223 LYS A O 1
ATOM 1624 N N . GLY A 1 224 ? -10.026 3.026 24.042 1.00 79.50 224 GLY A N 1
ATOM 1625 C CA . GLY A 1 224 ? -11.453 2.765 23.813 1.00 79.50 224 GLY A CA 1
ATOM 1626 C C . GLY A 1 224 ? -12.190 3.863 23.034 1.00 79.50 224 GLY A C 1
ATOM 1627 O O . GLY A 1 224 ? -13.418 3.860 22.985 1.00 79.50 224 GLY A O 1
ATOM 1628 N N . ALA A 1 225 ? -11.466 4.809 22.429 1.00 81.25 225 ALA A N 1
ATOM 1629 C CA . ALA A 1 225 ? -12.036 5.920 21.663 1.00 81.25 225 ALA A CA 1
ATOM 1630 C C . ALA A 1 225 ? -12.320 5.560 20.190 1.00 81.25 225 ALA A C 1
ATOM 1632 O O . ALA A 1 225 ? -13.034 6.293 19.504 1.00 81.25 225 ALA A O 1
ATOM 1633 N N . MET A 1 226 ? -11.778 4.439 19.706 1.00 82.75 226 MET A N 1
ATOM 1634 C CA . MET A 1 226 ? -11.898 3.971 18.324 1.00 82.75 226 MET A CA 1
ATOM 1635 C C . MET A 1 226 ? -12.320 2.497 18.285 1.00 82.75 226 MET A C 1
ATOM 1637 O O . MET A 1 226 ? -11.828 1.696 19.079 1.00 82.75 226 MET A O 1
ATOM 1641 N N . SER A 1 227 ? -13.220 2.135 17.363 1.00 87.88 227 SER A N 1
ATOM 1642 C CA . SER A 1 227 ? -13.655 0.744 17.170 1.00 87.88 227 SER A CA 1
ATOM 1643 C C . SER A 1 227 ? -12.550 -0.120 16.538 1.00 87.88 227 SER A C 1
ATOM 1645 O O . SER A 1 227 ? -11.640 0.390 15.878 1.00 87.88 227 SER A O 1
ATOM 1647 N N . ALA A 1 228 ? -12.642 -1.447 16.688 1.00 87.00 228 ALA A N 1
ATOM 1648 C CA . ALA A 1 228 ? -11.749 -2.379 15.990 1.00 87.00 228 ALA A CA 1
ATOM 1649 C C . ALA A 1 228 ? -11.876 -2.247 14.462 1.00 87.00 228 ALA A C 1
ATOM 1651 O O . ALA A 1 228 ? -10.876 -2.284 13.748 1.00 87.00 228 ALA A O 1
ATOM 1652 N N . GLY A 1 229 ? -13.095 -2.018 13.960 1.00 88.44 229 GLY A N 1
ATOM 1653 C CA . GLY A 1 229 ? -13.345 -1.773 12.540 1.00 88.44 229 GLY A CA 1
ATOM 1654 C C . GLY A 1 229 ? -12.663 -0.509 12.030 1.00 88.44 229 GLY A C 1
ATOM 1655 O O . GLY A 1 229 ? -12.042 -0.540 10.970 1.00 88.44 229 GLY A O 1
ATOM 1656 N N . ALA A 1 230 ? -12.709 0.582 12.798 1.00 88.94 230 ALA A N 1
ATOM 1657 C CA . ALA A 1 230 ? -12.046 1.835 12.451 1.00 88.94 230 ALA A CA 1
ATOM 1658 C C . ALA A 1 230 ? -10.515 1.692 12.453 1.00 88.94 230 ALA A C 1
ATOM 1660 O O . ALA A 1 230 ? -9.862 2.187 11.535 1.00 88.94 230 ALA A O 1
ATOM 1661 N N . LEU A 1 231 ? -9.948 0.939 13.406 1.00 88.50 231 LEU A N 1
ATOM 1662 C CA . LEU A 1 231 ? -8.522 0.587 13.405 1.00 88.50 231 LEU A CA 1
ATOM 1663 C C . LEU A 1 231 ? -8.130 -0.206 12.155 1.00 88.50 231 LEU A C 1
ATOM 1665 O O . LEU A 1 231 ? -7.111 0.071 11.528 1.00 88.50 231 LEU A O 1
ATOM 1669 N N . MET A 1 232 ? -8.932 -1.207 11.792 1.00 90.06 232 MET A N 1
ATOM 1670 C CA . MET A 1 232 ? -8.653 -2.025 10.616 1.00 90.06 232 MET A CA 1
ATOM 1671 C C . MET A 1 232 ? -8.825 -1.217 9.328 1.00 90.06 232 MET A C 1
ATOM 1673 O O . MET A 1 232 ? -7.983 -1.321 8.445 1.00 90.06 232 MET A O 1
ATOM 1677 N N . ALA A 1 233 ? -9.857 -0.376 9.227 1.00 91.06 233 ALA A N 1
ATOM 1678 C CA . ALA A 1 233 ? -10.095 0.485 8.069 1.00 91.06 233 ALA A CA 1
ATOM 1679 C C . ALA A 1 233 ? -8.934 1.461 7.836 1.00 91.06 233 ALA A C 1
ATOM 1681 O O . ALA A 1 233 ? -8.438 1.557 6.712 1.00 91.06 233 ALA A O 1
ATOM 1682 N N . SER A 1 234 ? -8.460 2.135 8.892 1.00 89.25 234 SER A N 1
ATOM 1683 C CA . SER A 1 234 ? -7.291 3.016 8.798 1.00 89.25 234 SER A CA 1
ATOM 1684 C C . SER A 1 234 ? -6.026 2.239 8.449 1.00 89.25 234 SER A C 1
ATOM 1686 O O . SER A 1 234 ? -5.264 2.671 7.591 1.00 89.25 234 SER A O 1
ATOM 1688 N N . SER A 1 235 ? -5.828 1.059 9.042 1.00 89.00 235 SER A N 1
ATOM 1689 C CA . SER A 1 235 ? -4.644 0.233 8.803 1.00 89.00 235 SER A CA 1
ATOM 1690 C C . SER A 1 235 ? -4.615 -0.414 7.415 1.00 89.00 235 SER A C 1
ATOM 1692 O O . SER A 1 235 ? -3.535 -0.635 6.876 1.00 89.00 235 SER A O 1
ATOM 1694 N N . PHE A 1 236 ? -5.767 -0.738 6.824 1.00 89.88 236 PHE A N 1
ATOM 1695 C CA . PHE A 1 236 ? -5.847 -1.215 5.442 1.00 89.88 236 PHE A CA 1
ATOM 1696 C C . PHE A 1 236 ? -5.673 -0.075 4.435 1.00 89.88 236 PHE A C 1
ATOM 1698 O O . PHE A 1 236 ? -5.013 -0.259 3.417 1.00 89.88 236 PHE A O 1
ATOM 1705 N N . ALA A 1 237 ? -6.255 1.097 4.701 1.00 88.56 237 ALA A N 1
ATOM 1706 C CA . ALA A 1 237 ? -6.057 2.276 3.858 1.00 88.56 237 ALA A CA 1
ATOM 1707 C C . ALA A 1 237 ? -4.619 2.830 3.963 1.00 88.56 237 ALA A C 1
ATOM 1709 O O . ALA A 1 237 ? -4.119 3.448 3.023 1.00 88.56 237 ALA A O 1
ATOM 1710 N N . GLY A 1 238 ? -3.946 2.570 5.086 1.00 85.25 238 GLY A N 1
ATOM 1711 C CA . GLY A 1 238 ? -2.571 2.957 5.372 1.00 85.25 238 GLY A CA 1
ATOM 1712 C C . GLY A 1 238 ? -1.534 2.209 4.545 1.00 85.25 238 GLY A C 1
ATOM 1713 O O . GLY A 1 238 ? -0.929 1.246 4.995 1.00 85.25 238 GLY A O 1
ATOM 1714 N N . SER A 1 239 ? -1.242 2.724 3.355 1.00 81.25 239 SER A N 1
ATOM 1715 C CA . SER A 1 239 ? -0.178 2.232 2.463 1.00 81.25 239 SER A CA 1
ATOM 1716 C C . SER A 1 239 ? 1.241 2.710 2.828 1.00 81.25 239 SER A C 1
ATOM 1718 O O . SER A 1 239 ? 2.185 2.508 2.057 1.00 81.25 239 SER A O 1
ATOM 1720 N N . GLY A 1 240 ? 1.399 3.394 3.967 1.00 82.12 240 GLY A N 1
ATOM 1721 C CA . GLY A 1 240 ? 2.656 4.007 4.401 1.00 82.12 240 GLY A CA 1
ATOM 1722 C C . GLY A 1 240 ? 3.229 4.984 3.367 1.00 82.12 240 GLY A C 1
ATOM 1723 O O . GLY A 1 240 ? 2.500 5.656 2.634 1.00 82.12 240 GLY A O 1
ATOM 1724 N N . LEU A 1 241 ? 4.559 5.024 3.267 1.00 85.19 241 LEU A N 1
ATOM 1725 C CA . LEU A 1 241 ? 5.274 5.847 2.284 1.00 85.19 241 LEU A CA 1
ATOM 1726 C C . LEU A 1 241 ? 5.089 5.370 0.837 1.00 85.19 241 LEU A C 1
ATOM 1728 O O . LEU A 1 241 ? 5.360 6.130 -0.094 1.00 85.19 241 LEU A O 1
ATOM 1732 N N . GLY A 1 242 ? 4.586 4.149 0.629 1.00 88.62 242 GLY A N 1
ATOM 1733 C CA . GLY A 1 242 ? 4.359 3.574 -0.695 1.00 88.62 242 GLY A CA 1
ATOM 1734 C C . GLY A 1 242 ? 3.490 4.442 -1.603 1.00 88.62 242 GLY A C 1
ATOM 1735 O O . GLY A 1 242 ? 3.801 4.592 -2.782 1.00 88.62 242 GLY A O 1
ATOM 1736 N N . LEU A 1 243 ? 2.448 5.086 -1.070 1.00 89.38 243 LEU A N 1
ATOM 1737 C CA . LEU A 1 243 ? 1.593 5.979 -1.860 1.00 89.38 243 LEU A CA 1
ATOM 1738 C C . LEU A 1 243 ? 2.324 7.250 -2.298 1.00 89.38 243 LEU A C 1
ATOM 1740 O O . LEU A 1 243 ? 2.172 7.701 -3.431 1.00 89.38 243 LEU A O 1
ATOM 1744 N N . LEU A 1 244 ? 3.154 7.803 -1.417 1.00 87.69 244 LEU A N 1
ATOM 1745 C CA . LEU A 1 244 ? 3.937 9.008 -1.675 1.00 87.69 244 LEU A CA 1
ATOM 1746 C C . LEU A 1 244 ? 4.971 8.743 -2.782 1.00 87.69 244 LEU A C 1
ATOM 1748 O O . LEU A 1 244 ? 5.105 9.538 -3.715 1.00 87.69 244 LEU A O 1
ATOM 1752 N N . VAL A 1 245 ? 5.617 7.573 -2.745 1.00 88.06 245 VAL A N 1
ATOM 1753 C CA . VAL A 1 245 ? 6.502 7.103 -3.822 1.00 88.06 245 VAL A CA 1
ATOM 1754 C C . VAL A 1 245 ? 5.725 6.826 -5.107 1.00 88.06 245 VAL A C 1
ATOM 1756 O O . VAL A 1 245 ? 6.146 7.268 -6.171 1.00 88.06 245 VAL A O 1
ATOM 1759 N N . LEU A 1 246 ? 4.556 6.183 -5.036 1.00 88.88 246 LEU A N 1
ATOM 1760 C CA . LEU A 1 246 ? 3.728 5.899 -6.212 1.00 88.88 246 LEU A CA 1
ATOM 1761 C C . LEU A 1 246 ? 3.372 7.179 -6.978 1.00 88.88 246 LEU A C 1
ATOM 1763 O O . LEU A 1 246 ? 3.549 7.235 -8.193 1.00 88.88 246 LEU A O 1
ATOM 1767 N N . PHE A 1 247 ? 2.912 8.216 -6.273 1.00 88.44 247 PHE A N 1
ATOM 1768 C CA . PHE A 1 247 ? 2.580 9.504 -6.885 1.00 88.44 247 PHE A CA 1
ATOM 1769 C C . PHE A 1 247 ? 3.803 1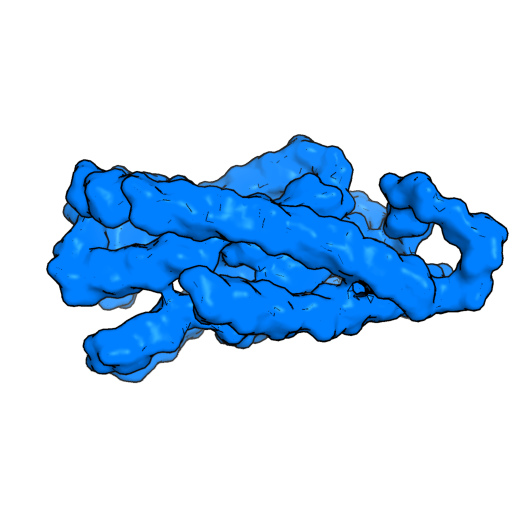0.237 -7.439 1.00 88.44 247 PHE A C 1
ATOM 1771 O O . PHE A 1 247 ? 3.671 10.991 -8.403 1.00 88.44 247 PHE A O 1
ATOM 1778 N N . ARG A 1 248 ? 4.987 10.011 -6.862 1.00 86.31 248 ARG A N 1
ATOM 1779 C CA . ARG A 1 248 ? 6.233 10.619 -7.333 1.00 86.31 248 ARG A CA 1
ATOM 1780 C C . ARG A 1 248 ? 6.814 9.920 -8.558 1.00 86.31 248 ARG A C 1
ATOM 1782 O O . ARG A 1 248 ? 7.351 10.599 -9.432 1.00 86.31 248 ARG A O 1
ATOM 1789 N N . THR A 1 249 ? 6.745 8.591 -8.597 1.00 81.19 249 THR A N 1
ATOM 1790 C CA . THR A 1 249 ? 7.407 7.761 -9.613 1.00 81.19 249 THR A CA 1
ATOM 1791 C C . THR A 1 249 ? 6.480 7.426 -10.784 1.00 81.19 249 THR A C 1
ATOM 1793 O O . THR A 1 249 ? 6.940 7.365 -11.922 1.00 81.19 249 THR A O 1
ATOM 1796 N N . ASN A 1 250 ? 5.171 7.254 -10.566 1.00 83.19 250 ASN A N 1
ATOM 1797 C CA . ASN A 1 250 ? 4.226 6.982 -11.650 1.00 83.19 250 ASN A CA 1
ATOM 1798 C C . ASN A 1 250 ? 3.581 8.271 -12.189 1.00 83.19 250 ASN A C 1
ATOM 1800 O O . ASN A 1 250 ? 2.843 8.951 -11.480 1.00 83.19 250 ASN A O 1
ATOM 1804 N N . ARG A 1 251 ? 3.787 8.570 -13.481 1.00 74.75 251 ARG A N 1
ATOM 1805 C CA . ARG A 1 251 ? 3.283 9.791 -14.147 1.00 74.75 251 ARG A CA 1
ATOM 1806 C C . ARG A 1 251 ? 1.762 9.830 -14.331 1.00 74.75 251 ARG A C 1
ATOM 1808 O O . ARG A 1 251 ? 1.170 10.907 -14.396 1.00 74.75 251 ARG A O 1
ATOM 1815 N N . ASN A 1 252 ? 1.117 8.670 -14.439 1.00 81.31 252 ASN A N 1
ATOM 1816 C CA . ASN A 1 252 ? -0.313 8.593 -14.727 1.00 81.31 252 ASN A CA 1
ATOM 1817 C C . ASN A 1 252 ? -1.147 8.901 -13.479 1.00 81.31 252 ASN A C 1
ATOM 1819 O O . ASN A 1 252 ? -1.568 7.998 -12.759 1.00 81.31 252 ASN A O 1
ATOM 1823 N N . LEU A 1 253 ? -1.471 10.180 -13.273 1.00 82.06 253 LEU A N 1
ATOM 1824 C CA . LEU A 1 253 ? -2.303 10.624 -12.147 1.00 82.06 253 LEU A CA 1
ATOM 1825 C C . LEU A 1 253 ? -3.659 9.908 -12.077 1.00 82.06 253 LEU A C 1
ATOM 1827 O O . LEU A 1 253 ? -4.124 9.595 -10.988 1.00 82.06 253 LEU A O 1
ATOM 1831 N N . LYS A 1 254 ? -4.276 9.593 -13.225 1.00 85.31 254 LYS A N 1
ATOM 1832 C CA . LYS A 1 254 ? -5.541 8.836 -13.273 1.00 85.31 254 LYS A CA 1
ATOM 1833 C C . LYS A 1 254 ? -5.397 7.426 -12.701 1.00 85.31 254 LYS A C 1
ATOM 1835 O O . LYS A 1 254 ? -6.293 6.944 -12.022 1.00 85.31 254 LYS A O 1
ATOM 1840 N N . GLU A 1 255 ? -4.272 6.778 -12.980 1.00 85.31 255 GLU A N 1
ATOM 1841 C CA . GLU A 1 255 ? -3.965 5.429 -12.507 1.00 85.31 255 GLU A CA 1
ATOM 1842 C C . GLU A 1 255 ? -3.634 5.450 -11.013 1.00 85.31 255 GLU A C 1
ATOM 1844 O O . GLU A 1 255 ? -4.190 4.658 -10.261 1.00 85.31 255 GLU A O 1
ATOM 1849 N N . ASN A 1 256 ? -2.834 6.423 -10.563 1.00 90.38 256 ASN A N 1
ATOM 1850 C CA . ASN A 1 256 ? -2.546 6.629 -9.140 1.00 90.38 256 ASN A CA 1
ATOM 1851 C C . ASN A 1 256 ? -3.821 6.893 -8.339 1.00 90.38 256 ASN A C 1
ATOM 1853 O O . ASN A 1 256 ? -4.022 6.293 -7.288 1.00 90.38 256 ASN A O 1
ATOM 1857 N N . LEU A 1 257 ? -4.705 7.752 -8.855 1.00 91.19 257 LEU A N 1
ATOM 1858 C CA . LEU A 1 257 ? -5.974 8.066 -8.208 1.00 91.19 257 LEU A CA 1
ATOM 1859 C C . LEU A 1 257 ? -6.925 6.862 -8.205 1.00 91.19 257 LEU A C 1
ATOM 1861 O O . LEU A 1 257 ? -7.625 6.650 -7.221 1.00 91.19 257 LEU A O 1
ATOM 1865 N N . ALA A 1 258 ? -6.923 6.044 -9.262 1.00 90.31 258 ALA A N 1
ATOM 1866 C CA . ALA A 1 258 ? -7.684 4.798 -9.294 1.00 90.31 258 ALA A CA 1
ATOM 1867 C C . ALA A 1 258 ? -7.162 3.785 -8.263 1.00 90.31 258 ALA A C 1
ATOM 1869 O O . ALA A 1 258 ? -7.960 3.200 -7.538 1.00 90.31 258 ALA A O 1
ATOM 1870 N N . ILE A 1 259 ? -5.840 3.610 -8.150 1.00 91.81 259 ILE A N 1
ATOM 1871 C CA . ILE A 1 259 ? -5.224 2.736 -7.138 1.00 91.81 259 ILE A CA 1
ATOM 1872 C C . ILE A 1 259 ? -5.557 3.241 -5.735 1.00 91.81 259 ILE A C 1
ATOM 1874 O O . ILE A 1 259 ? -6.002 2.458 -4.902 1.00 91.81 259 ILE A O 1
ATOM 1878 N N . LEU A 1 260 ? -5.411 4.545 -5.492 1.00 93.25 260 LEU A N 1
ATOM 1879 C CA . LEU A 1 260 ? -5.768 5.184 -4.228 1.00 93.25 260 LEU A CA 1
ATOM 1880 C C . LEU A 1 260 ? -7.241 4.944 -3.867 1.00 93.25 260 LEU A C 1
ATOM 1882 O O . LEU A 1 260 ? -7.545 4.532 -2.751 1.00 93.25 260 LEU A O 1
ATOM 1886 N N . ALA A 1 261 ? -8.152 5.144 -4.821 1.00 92.75 261 ALA A N 1
ATOM 1887 C CA . ALA A 1 261 ? -9.576 4.900 -4.622 1.00 92.75 261 ALA A CA 1
ATOM 1888 C C . ALA A 1 261 ? -9.866 3.423 -4.320 1.00 92.75 261 ALA A C 1
ATOM 1890 O O . ALA A 1 261 ? -10.660 3.129 -3.431 1.00 92.75 261 ALA A O 1
ATOM 1891 N N . VAL A 1 262 ? -9.205 2.491 -5.016 1.00 92.62 262 VAL A N 1
ATOM 1892 C CA . VAL A 1 262 ? -9.336 1.051 -4.754 1.00 92.62 262 VAL A CA 1
ATOM 1893 C C . VAL A 1 262 ? -8.843 0.708 -3.352 1.00 92.62 262 VAL A C 1
ATOM 1895 O O . VAL A 1 262 ? -9.567 0.047 -2.616 1.00 92.62 262 VAL A O 1
ATOM 1898 N N . VAL A 1 263 ? -7.658 1.178 -2.957 1.00 93.44 263 VAL A N 1
ATOM 1899 C CA . VAL A 1 263 ? -7.088 0.941 -1.619 1.00 93.44 263 VAL A CA 1
ATOM 1900 C C . VAL A 1 263 ? -8.011 1.488 -0.536 1.00 93.44 263 VAL A C 1
ATOM 1902 O O . VAL A 1 263 ? -8.300 0.782 0.424 1.00 93.44 263 VAL A O 1
ATOM 1905 N N . TYR A 1 264 ? -8.543 2.696 -0.718 1.00 94.50 264 TYR A N 1
ATOM 1906 C CA . TYR A 1 264 ? -9.478 3.300 0.225 1.00 94.50 264 TYR A CA 1
ATOM 1907 C C . TYR A 1 264 ? -10.795 2.522 0.332 1.00 94.50 264 TYR A C 1
ATOM 1909 O O . TYR A 1 264 ? -11.191 2.121 1.424 1.00 94.50 264 TYR A O 1
ATOM 1917 N N . VAL A 1 265 ? -11.473 2.272 -0.794 1.00 94.31 265 VAL A N 1
ATOM 1918 C CA . VAL A 1 265 ? -12.783 1.601 -0.806 1.00 94.31 265 VAL A CA 1
ATOM 1919 C C . VAL A 1 265 ? -12.666 0.180 -0.267 1.00 94.31 265 VAL A C 1
ATOM 1921 O O . VAL A 1 265 ? -13.463 -0.229 0.577 1.00 94.31 265 VAL A O 1
ATOM 1924 N N . VAL A 1 266 ? -11.661 -0.568 -0.726 1.00 94.12 266 VAL A N 1
ATOM 1925 C CA . VAL A 1 266 ? -11.414 -1.927 -0.243 1.00 94.12 266 VAL A CA 1
ATOM 1926 C C . VAL A 1 266 ? -10.987 -1.904 1.220 1.00 94.12 266 VAL A C 1
ATOM 1928 O O . VAL A 1 266 ? -11.470 -2.725 1.991 1.00 94.12 266 VAL A O 1
ATOM 1931 N N . GLY A 1 267 ? -10.143 -0.957 1.628 1.00 93.12 267 GLY A N 1
ATOM 1932 C CA . GLY A 1 267 ? -9.680 -0.845 3.006 1.00 93.12 267 GLY A CA 1
ATOM 1933 C C . GLY A 1 267 ? -10.806 -0.550 3.991 1.00 93.12 267 GLY A C 1
ATOM 1934 O O . GLY A 1 267 ? -10.911 -1.232 5.006 1.00 93.12 267 GLY A O 1
ATOM 1935 N N . VAL A 1 268 ? -11.714 0.372 3.663 1.00 92.62 268 VAL A N 1
ATOM 1936 C CA . VAL A 1 268 ? -12.906 0.652 4.481 1.00 92.62 268 VAL A CA 1
ATOM 1937 C C . VAL A 1 268 ? -13.856 -0.547 4.499 1.00 92.62 268 VAL A C 1
ATOM 1939 O O . VAL A 1 268 ? -14.338 -0.925 5.565 1.00 92.62 268 VAL A O 1
ATOM 1942 N N . ALA A 1 269 ? -14.099 -1.189 3.351 1.00 93.06 269 ALA A N 1
ATOM 1943 C CA . ALA A 1 269 ? -14.975 -2.360 3.276 1.00 93.06 269 ALA A CA 1
ATOM 1944 C C . ALA A 1 269 ? -14.430 -3.548 4.088 1.00 93.06 269 ALA A C 1
ATOM 1946 O O . ALA A 1 269 ? -15.174 -4.190 4.830 1.00 93.06 269 ALA A O 1
ATOM 1947 N N . LEU A 1 270 ? -13.125 -3.819 3.985 1.00 91.94 270 LEU A N 1
ATOM 1948 C CA . LEU A 1 270 ? -12.446 -4.831 4.790 1.00 91.94 270 LEU A CA 1
ATOM 1949 C C . LEU A 1 270 ? -12.398 -4.433 6.262 1.00 91.94 270 LEU A C 1
ATOM 1951 O O . LEU A 1 270 ? -12.589 -5.292 7.113 1.00 91.94 270 LEU A O 1
ATOM 1955 N N . GLY A 1 271 ? -12.182 -3.159 6.581 1.00 89.88 271 GLY A N 1
ATOM 1956 C CA . GLY A 1 271 ? -12.212 -2.651 7.950 1.00 89.88 271 GLY A CA 1
ATOM 1957 C C . GLY A 1 271 ? -13.565 -2.879 8.613 1.00 89.88 271 GLY A C 1
ATOM 1958 O O . GLY A 1 271 ? -13.631 -3.448 9.698 1.00 89.88 271 GLY A O 1
ATOM 1959 N N . TRP A 1 272 ? -14.654 -2.562 7.913 1.00 89.38 272 TRP A N 1
ATOM 1960 C CA . TRP A 1 272 ? -16.011 -2.855 8.369 1.00 89.38 272 TRP A CA 1
ATOM 1961 C C . TRP A 1 272 ? -16.249 -4.363 8.553 1.00 89.38 272 TRP A C 1
ATOM 1963 O O . TRP A 1 272 ? -16.721 -4.796 9.602 1.00 89.38 272 TRP A O 1
ATOM 1973 N N . LEU A 1 273 ? -15.855 -5.183 7.572 1.00 90.12 273 LEU A N 1
ATOM 1974 C CA . LEU A 1 273 ? -16.023 -6.638 7.629 1.00 90.12 273 LEU A CA 1
ATOM 1975 C C . LEU A 1 273 ? -15.226 -7.274 8.781 1.00 90.12 273 LEU A C 1
ATOM 1977 O O . LEU A 1 273 ? -15.720 -8.149 9.490 1.00 90.12 273 LEU A O 1
ATOM 1981 N N . THR A 1 274 ? -13.978 -6.847 8.957 1.00 86.50 274 THR A N 1
ATOM 1982 C CA . THR A 1 274 ? -13.053 -7.405 9.952 1.00 86.50 274 THR A CA 1
ATOM 1983 C C . THR A 1 274 ? -13.298 -6.852 11.348 1.00 86.50 274 THR A C 1
ATOM 1985 O O . THR A 1 274 ? -13.065 -7.567 12.317 1.00 86.50 274 THR A O 1
ATOM 1988 N N . GLY A 1 275 ? -13.861 -5.648 11.467 1.00 81.75 275 GLY A N 1
ATOM 1989 C CA . GLY A 1 275 ? -14.305 -5.070 12.735 1.00 81.75 275 GLY A CA 1
ATOM 1990 C C . GLY A 1 275 ? -15.424 -5.852 13.419 1.00 81.75 275 GLY A C 1
ATOM 1991 O O . GLY A 1 275 ? -15.565 -5.766 14.630 1.00 81.75 275 GLY A O 1
ATOM 1992 N N . HIS A 1 276 ? -16.194 -6.646 12.670 1.00 75.81 276 HIS A N 1
ATOM 1993 C CA . HIS A 1 276 ? -17.160 -7.595 13.235 1.00 75.81 276 HIS A CA 1
ATOM 1994 C C . HIS A 1 276 ? -16.533 -8.940 13.636 1.00 75.81 276 HIS A C 1
ATOM 1996 O O . HIS A 1 276 ? -17.152 -9.718 14.360 1.00 75.81 276 HIS A O 1
ATOM 2002 N N . LEU A 1 277 ? -15.330 -9.237 13.139 1.00 73.25 277 LEU A N 1
ATOM 2003 C CA . LEU A 1 277 ? -14.634 -10.506 13.349 1.00 73.25 277 LEU A CA 1
ATOM 2004 C C . LEU A 1 277 ? -13.657 -10.451 14.533 1.00 73.25 277 LEU A C 1
ATOM 2006 O O . LEU A 1 277 ? -13.325 -11.502 15.090 1.00 73.25 277 LEU A O 1
ATOM 2010 N N . ILE A 1 278 ? -13.146 -9.262 14.858 1.00 69.56 278 ILE A N 1
ATOM 2011 C CA . ILE A 1 278 ? -12.106 -8.976 15.859 1.00 69.56 278 ILE A CA 1
ATOM 2012 C C . ILE A 1 278 ? -12.757 -8.401 17.109 1.00 69.56 278 ILE A C 1
ATOM 2014 O O . ILE A 1 278 ? -12.425 -8.941 18.187 1.00 69.56 278 ILE A O 1
#